Protein AF-A0A1H9CH85-F1 (afdb_monomer_lite)

InterPro domains:
  IPR036514 SGNH hydrolase superfamily [G3DSA:3.40.50.1110] (71-215)

Sequence (237 aa):
MYNNLDAIFTAYGEPNRVNALSATAANPLLITDVDAADRTAQITGALTPTYGPVIAAEFGAAFGKCRQTTSADLVVLPASSVIGTNNANATAAMVAAGANKNGVSYPMANRWVLTANEKANVAAATSAYNAAITSIANAKNTAAGYTVIAVADMNAVMNQLITGIRTESGSFYTANYFSGSATEGGVLFSLDGVHPNARGYAIIANEIIKVINREFKANLPIHNSAYFPGINIVPTN

Organism: NCBI:txid1299341

Structure (mmCIF, N/CA/C/O backbone):
data_AF-A0A1H9CH85-F1
#
_entry.id   AF-A0A1H9CH85-F1
#
loop_
_atom_site.group_PDB
_atom_site.id
_atom_site.type_symbol
_atom_site.label_atom_id
_atom_site.label_alt_id
_atom_site.label_comp_id
_atom_site.label_asym_id
_atom_site.label_entity_id
_atom_site.label_seq_id
_atom_site.pdbx_PDB_ins_code
_atom_site.Cartn_x
_atom_site.Cartn_y
_atom_site.Cartn_z
_atom_site.occupancy
_atom_site.B_iso_or_equiv
_atom_site.auth_seq_id
_atom_site.auth_comp_id
_atom_site.auth_asym_id
_atom_site.auth_atom_id
_atom_site.pdbx_PDB_model_num
ATOM 1 N N . MET A 1 1 ? 14.787 -2.720 -24.526 1.00 85.38 1 MET A N 1
ATOM 2 C CA . MET A 1 1 ? 15.097 -2.554 -23.087 1.00 85.38 1 MET A CA 1
ATOM 3 C C . MET A 1 1 ? 14.738 -3.801 -22.282 1.00 85.38 1 MET A C 1
ATOM 5 O O . MET A 1 1 ? 15.659 -4.472 -21.851 1.00 85.38 1 MET A O 1
ATOM 9 N N . TYR A 1 2 ? 13.451 -4.145 -22.122 1.00 91.94 2 TYR A N 1
ATOM 10 C CA . TYR A 1 2 ? 13.000 -5.272 -21.285 1.00 91.94 2 TYR A CA 1
ATOM 11 C C . TYR A 1 2 ? 13.679 -6.610 -21.609 1.00 91.94 2 TYR A C 1
ATOM 13 O O . TYR A 1 2 ? 14.223 -7.224 -20.706 1.00 91.94 2 TYR A O 1
ATOM 21 N N . ASN A 1 3 ? 13.762 -6.996 -22.886 1.00 91.75 3 ASN A N 1
ATOM 22 C CA . ASN A 1 3 ? 14.435 -8.243 -23.281 1.00 91.75 3 ASN A CA 1
ATOM 23 C C . ASN A 1 3 ? 15.926 -8.273 -22.900 1.00 91.75 3 ASN A C 1
ATOM 25 O O . ASN A 1 3 ? 16.444 -9.319 -22.534 1.00 91.75 3 ASN A O 1
ATOM 29 N N . ASN A 1 4 ? 16.619 -7.127 -22.956 1.00 92.12 4 ASN A N 1
ATOM 30 C CA . ASN A 1 4 ? 18.025 -7.054 -22.549 1.00 92.12 4 ASN A CA 1
ATOM 31 C C . ASN A 1 4 ? 18.149 -7.202 -21.030 1.00 92.12 4 ASN A C 1
ATOM 33 O O . ASN A 1 4 ? 19.027 -7.916 -20.564 1.00 92.12 4 ASN A O 1
ATOM 37 N N . LEU A 1 5 ? 17.268 -6.542 -20.267 1.00 95.00 5 LEU A N 1
ATOM 38 C CA . LEU A 1 5 ? 17.236 -6.668 -18.810 1.00 95.00 5 LEU A CA 1
ATOM 39 C C . LEU A 1 5 ? 16.931 -8.108 -18.390 1.00 95.00 5 LEU A C 1
ATOM 41 O O . LEU A 1 5 ? 17.654 -8.651 -17.564 1.00 95.00 5 LEU A O 1
ATOM 45 N N . ASP A 1 6 ? 15.926 -8.739 -18.995 1.00 96.19 6 ASP A N 1
ATOM 46 C CA . ASP A 1 6 ? 15.566 -10.133 -18.724 1.00 96.19 6 ASP A CA 1
ATOM 47 C C . ASP A 1 6 ? 16.721 -11.096 -19.029 1.00 96.19 6 ASP A C 1
ATOM 49 O O . ASP A 1 6 ? 17.075 -11.929 -18.196 1.00 96.19 6 ASP A O 1
ATOM 53 N N . ALA A 1 7 ? 17.390 -10.931 -20.176 1.00 95.81 7 ALA A N 1
ATOM 54 C CA . ALA A 1 7 ? 18.560 -11.733 -20.527 1.00 95.81 7 ALA A CA 1
ATOM 55 C C . ALA A 1 7 ? 19.703 -11.568 -19.510 1.00 95.81 7 ALA A C 1
ATOM 57 O O . ALA A 1 7 ? 20.325 -12.556 -19.114 1.00 95.81 7 ALA A O 1
ATOM 58 N N . ILE A 1 8 ? 19.959 -10.335 -19.054 1.00 96.50 8 ILE A N 1
ATOM 59 C CA . ILE A 1 8 ? 20.969 -10.057 -18.026 1.00 96.50 8 ILE A CA 1
ATOM 60 C C . ILE A 1 8 ? 20.565 -10.718 -16.705 1.00 96.50 8 ILE A C 1
ATOM 62 O O . ILE A 1 8 ? 21.350 -11.482 -16.155 1.00 96.50 8 ILE A O 1
ATOM 66 N N . PHE A 1 9 ? 19.351 -10.491 -16.202 1.00 97.81 9 PHE A N 1
ATOM 67 C CA . PHE A 1 9 ? 18.895 -11.093 -14.945 1.00 9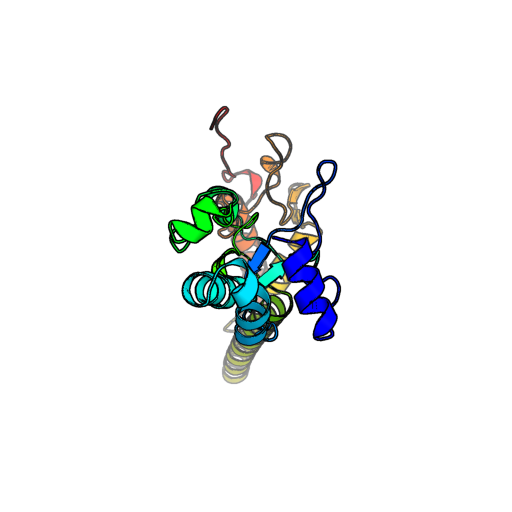7.81 9 PHE A CA 1
ATOM 68 C C . PHE A 1 9 ? 18.916 -12.626 -14.996 1.00 97.81 9 PHE A C 1
ATOM 70 O O . PHE A 1 9 ? 19.425 -13.268 -14.075 1.00 97.81 9 PHE A O 1
ATOM 77 N N . THR A 1 10 ? 18.472 -13.215 -16.107 1.00 97.25 10 THR A N 1
ATOM 78 C CA . THR A 1 10 ? 18.516 -14.663 -16.349 1.00 97.25 10 THR A CA 1
ATOM 79 C C . THR A 1 10 ? 19.944 -15.205 -16.290 1.00 97.25 10 THR A C 1
ATOM 81 O O . THR A 1 10 ? 20.184 -16.208 -15.616 1.00 97.25 10 THR A O 1
ATOM 84 N N . ALA A 1 11 ? 20.916 -14.525 -16.908 1.00 97.19 11 ALA A N 1
ATOM 85 C CA . ALA A 1 11 ? 22.326 -14.928 -16.869 1.00 97.19 11 ALA A CA 1
ATOM 86 C C . ALA A 1 11 ? 22.918 -14.945 -15.445 1.00 97.19 11 ALA A C 1
ATOM 88 O O . ALA A 1 11 ? 23.902 -15.642 -15.197 1.00 97.19 11 ALA A O 1
ATOM 89 N N . TYR A 1 12 ? 22.307 -14.219 -14.504 1.00 96.56 12 TYR A N 1
ATOM 90 C CA . TYR A 1 12 ? 22.709 -14.167 -13.096 1.00 96.56 12 TYR A CA 1
ATOM 91 C C . TYR A 1 12 ? 21.744 -14.898 -12.144 1.00 96.56 12 TYR A C 1
ATOM 93 O O . TYR A 1 12 ? 21.794 -14.672 -10.931 1.00 96.56 12 TYR A O 1
ATOM 101 N N . GLY A 1 13 ? 20.908 -15.798 -12.672 1.00 96.94 13 GLY A N 1
ATOM 102 C CA . GLY A 1 13 ? 20.057 -16.690 -11.878 1.00 96.94 13 GLY A CA 1
ATOM 103 C C . GLY A 1 13 ? 18.736 -16.079 -11.406 1.00 96.94 13 GLY A C 1
ATOM 104 O O . GLY A 1 13 ? 18.117 -16.620 -10.495 1.00 96.94 13 GLY A O 1
ATOM 105 N N . GLU A 1 14 ? 18.291 -14.977 -12.013 1.00 96.88 14 GLU A N 1
ATOM 106 C CA . GLU A 1 14 ? 17.034 -14.287 -11.684 1.00 96.88 14 GLU A CA 1
ATOM 107 C C . GLU A 1 14 ? 16.079 -14.227 -12.894 1.00 96.88 14 GLU A C 1
ATOM 109 O O . GLU A 1 14 ? 15.674 -13.137 -13.311 1.00 96.88 14 GLU A O 1
ATOM 114 N N . PRO A 1 15 ? 15.725 -15.372 -13.510 1.00 95.19 15 PRO A N 1
ATOM 115 C CA . PRO A 1 15 ? 14.844 -15.377 -14.673 1.00 95.19 15 PRO A CA 1
ATOM 116 C C . PRO A 1 15 ? 13.468 -14.795 -14.335 1.00 95.19 15 PRO A C 1
ATOM 118 O O . PRO A 1 15 ? 12.959 -14.980 -13.226 1.00 95.19 15 PRO A O 1
ATOM 121 N N . ASN A 1 16 ? 12.838 -14.127 -15.305 1.00 92.88 16 ASN A N 1
ATOM 122 C CA . ASN A 1 16 ? 11.514 -13.504 -15.175 1.00 92.88 16 ASN A CA 1
ATOM 123 C C . ASN A 1 16 ? 11.421 -12.378 -14.129 1.00 92.88 16 ASN A C 1
ATOM 125 O O . ASN A 1 16 ? 10.316 -11.936 -13.800 1.00 92.88 16 ASN A O 1
ATOM 129 N N . ARG A 1 17 ? 12.552 -11.877 -13.610 1.00 96.19 17 ARG A N 1
ATOM 130 C CA . ARG A 1 17 ? 12.579 -10.698 -12.725 1.00 96.19 17 ARG A CA 1
ATOM 131 C C . ARG A 1 17 ? 11.947 -9.473 -13.394 1.00 96.19 17 ARG A C 1
ATOM 133 O O . ARG A 1 17 ? 11.318 -8.638 -12.740 1.00 96.19 17 ARG A O 1
ATOM 140 N N . VAL A 1 18 ? 12.111 -9.384 -14.710 1.00 96.62 18 VAL A N 1
ATOM 141 C CA . VAL A 1 18 ? 11.496 -8.400 -15.595 1.00 96.62 18 VAL A CA 1
ATOM 142 C C . VAL A 1 18 ? 11.125 -9.124 -16.889 1.00 96.62 18 VAL A C 1
ATOM 144 O O . VAL A 1 18 ? 11.974 -9.787 -17.459 1.00 96.62 18 VAL A O 1
ATOM 147 N N . ASN A 1 19 ? 9.891 -8.979 -17.370 1.00 95.06 19 ASN A N 1
ATOM 148 C CA . ASN A 1 19 ? 9.382 -9.659 -18.565 1.00 95.06 19 ASN A CA 1
ATOM 149 C C . ASN A 1 19 ? 8.948 -8.656 -19.633 1.00 95.06 19 ASN A C 1
ATOM 151 O O . ASN A 1 19 ? 8.530 -7.540 -19.316 1.00 95.06 19 ASN A O 1
ATOM 155 N N . ALA A 1 20 ? 8.995 -9.067 -20.901 1.00 93.06 20 ALA A N 1
ATOM 156 C CA . ALA A 1 20 ? 8.497 -8.261 -22.011 1.00 93.06 20 ALA A CA 1
ATOM 157 C C . ALA A 1 20 ? 7.050 -7.787 -21.775 1.00 93.06 20 ALA A C 1
ATOM 159 O O . ALA A 1 20 ? 6.207 -8.536 -21.281 1.00 93.06 20 ALA A O 1
ATOM 160 N N . LEU A 1 21 ? 6.768 -6.536 -22.145 1.00 92.69 21 LEU A N 1
ATOM 161 C CA . LEU A 1 21 ? 5.430 -5.964 -22.018 1.00 92.69 21 LEU A CA 1
ATOM 162 C C . LEU A 1 21 ? 4.481 -6.571 -23.065 1.00 92.69 21 LEU A C 1
ATOM 164 O O . LEU A 1 21 ? 4.833 -6.691 -24.238 1.00 92.69 21 LEU A O 1
ATOM 168 N N . SER A 1 22 ? 3.263 -6.900 -22.645 1.00 93.38 22 SER A N 1
ATOM 169 C CA . SER A 1 22 ? 2.161 -7.315 -23.508 1.00 93.38 22 SER A CA 1
ATOM 170 C C . SER A 1 22 ? 1.430 -6.108 -24.093 1.00 93.38 22 SER A C 1
ATOM 172 O O . SER A 1 22 ? 1.129 -5.146 -23.388 1.00 93.38 22 SER A O 1
ATOM 174 N N . ALA A 1 23 ? 1.088 -6.179 -25.381 1.00 93.44 23 ALA A N 1
ATOM 175 C CA . ALA A 1 23 ? 0.239 -5.187 -26.043 1.00 93.44 23 ALA A CA 1
ATOM 176 C C . ALA A 1 23 ? -1.267 -5.445 -25.840 1.00 93.44 23 ALA A C 1
ATOM 178 O O . ALA A 1 23 ? -2.085 -4.586 -26.157 1.00 93.44 23 ALA A O 1
ATOM 179 N N . THR A 1 24 ? -1.641 -6.629 -25.347 1.00 94.19 24 THR A N 1
ATOM 180 C CA . THR A 1 24 ? -3.038 -7.097 -25.272 1.00 94.19 24 THR A CA 1
ATOM 181 C C . THR A 1 24 ? -3.498 -7.423 -23.855 1.00 94.19 24 THR A C 1
ATOM 183 O O . THR A 1 24 ? -4.676 -7.696 -23.644 1.00 94.19 24 THR A O 1
ATOM 186 N N . ALA A 1 25 ? -2.589 -7.394 -22.880 1.00 94.12 25 ALA A N 1
ATOM 187 C CA . ALA A 1 25 ? -2.877 -7.666 -21.480 1.00 94.12 25 ALA A CA 1
ATOM 188 C C . ALA A 1 25 ? -2.348 -6.542 -20.585 1.00 94.12 25 ALA A C 1
ATOM 190 O O . ALA A 1 25 ? -1.444 -5.794 -20.963 1.00 94.12 25 ALA A O 1
ATOM 191 N N . ALA A 1 26 ? -2.907 -6.446 -19.378 1.00 93.19 26 ALA A N 1
ATOM 192 C CA . ALA A 1 26 ? -2.375 -5.563 -18.352 1.00 93.19 26 ALA A CA 1
ATOM 193 C C . ALA A 1 26 ? -0.933 -5.964 -18.011 1.00 93.19 26 ALA A C 1
ATOM 195 O O . ALA A 1 26 ? -0.629 -7.144 -17.838 1.00 93.19 26 ALA A O 1
ATOM 196 N N . ASN A 1 27 ? -0.057 -4.967 -17.908 1.00 95.12 27 ASN A N 1
ATOM 197 C CA . ASN A 1 27 ? 1.343 -5.171 -17.565 1.00 95.12 27 ASN A CA 1
ATOM 198 C C . ASN A 1 27 ? 1.587 -4.859 -16.087 1.00 95.12 27 ASN A C 1
ATOM 200 O O . ASN A 1 27 ? 1.032 -3.876 -15.587 1.00 95.12 27 ASN A O 1
ATOM 204 N N . PRO A 1 28 ? 2.435 -5.636 -15.394 1.00 96.88 28 PRO A N 1
ATOM 205 C CA . PRO A 1 28 ? 2.900 -5.262 -14.066 1.00 96.88 28 PRO A CA 1
ATOM 206 C C . PRO A 1 28 ? 3.742 -3.982 -14.133 1.00 96.88 28 PRO A C 1
ATOM 208 O O . PRO A 1 28 ? 4.430 -3.720 -15.125 1.00 96.88 28 PRO A O 1
ATOM 211 N N . LEU A 1 29 ? 3.711 -3.195 -13.058 1.00 97.56 29 LEU A N 1
ATOM 212 C CA . LEU A 1 29 ? 4.519 -1.985 -12.954 1.00 97.56 29 LEU A CA 1
ATOM 213 C C . LEU A 1 29 ? 5.990 -2.350 -12.754 1.00 97.56 29 LEU A C 1
ATOM 215 O O . LEU A 1 29 ? 6.316 -3.318 -12.071 1.00 97.56 29 LEU A O 1
ATOM 219 N N . LEU A 1 30 ? 6.886 -1.540 -13.305 1.00 98.19 30 LEU A N 1
ATOM 220 C CA . LEU A 1 30 ? 8.312 -1.613 -13.011 1.00 98.19 30 LEU A CA 1
ATOM 221 C C . LEU A 1 30 ? 8.633 -0.793 -11.758 1.00 98.19 30 LEU A C 1
ATOM 223 O O . LEU A 1 30 ? 8.367 0.409 -11.712 1.00 98.19 30 LEU A O 1
ATOM 227 N N . ILE A 1 31 ? 9.248 -1.414 -10.758 1.00 98.00 31 ILE A N 1
ATOM 228 C CA . ILE A 1 31 ? 9.560 -0.778 -9.473 1.00 98.00 31 ILE A CA 1
ATOM 229 C C . ILE A 1 31 ? 11.030 -0.947 -9.117 1.00 98.00 31 ILE A C 1
ATOM 231 O O . ILE A 1 31 ? 11.682 -1.883 -9.578 1.00 98.00 31 ILE A O 1
ATOM 235 N N . THR A 1 32 ? 11.547 -0.048 -8.287 1.00 97.56 32 THR A N 1
ATOM 236 C CA . THR A 1 32 ? 12.779 -0.278 -7.530 1.00 97.56 32 THR A CA 1
ATOM 237 C C . THR A 1 32 ? 12.417 -1.058 -6.275 1.00 97.56 32 THR A C 1
ATOM 239 O O . THR A 1 32 ? 11.688 -0.531 -5.439 1.00 97.56 32 THR A O 1
ATOM 242 N N . ASP A 1 33 ? 12.939 -2.276 -6.138 1.00 97.12 33 ASP A N 1
ATOM 243 C CA . ASP A 1 33 ? 12.803 -3.073 -4.919 1.00 97.12 33 ASP A CA 1
ATOM 244 C C . ASP A 1 33 ? 14.115 -3.009 -4.129 1.00 97.12 33 ASP A C 1
ATOM 246 O O . ASP A 1 33 ? 15.172 -3.434 -4.602 1.00 97.12 33 ASP A O 1
ATOM 250 N N . VAL A 1 34 ? 14.053 -2.441 -2.926 1.00 94.81 34 VAL A N 1
ATOM 251 C CA . VAL A 1 34 ? 15.225 -2.256 -2.060 1.00 94.81 34 VAL A CA 1
ATOM 252 C C . VAL A 1 34 ? 15.859 -3.576 -1.611 1.00 94.81 34 VAL A C 1
ATOM 254 O O . VAL A 1 34 ? 17.084 -3.606 -1.422 1.00 94.81 34 VAL A O 1
ATOM 257 N N . ASP A 1 35 ? 15.060 -4.641 -1.522 1.00 95.62 35 ASP A N 1
ATOM 258 C CA . ASP A 1 35 ? 15.457 -5.979 -1.078 1.00 95.62 35 ASP A CA 1
ATOM 259 C C . ASP A 1 35 ? 15.974 -6.854 -2.230 1.00 95.62 35 ASP A C 1
ATOM 261 O O . ASP A 1 35 ? 16.554 -7.917 -1.999 1.00 95.62 35 ASP A O 1
ATOM 265 N N . ALA A 1 36 ? 15.797 -6.424 -3.483 1.00 96.19 36 ALA A N 1
ATOM 266 C CA . ALA A 1 36 ? 16.286 -7.171 -4.633 1.00 96.19 36 ALA A CA 1
ATOM 267 C C . ALA A 1 36 ? 17.819 -7.110 -4.743 1.00 96.19 36 ALA A C 1
ATOM 269 O O . ALA A 1 36 ? 18.455 -6.095 -4.429 1.00 96.19 36 ALA A O 1
ATOM 270 N N . ALA A 1 37 ? 18.421 -8.193 -5.250 1.00 97.25 37 ALA A N 1
ATOM 271 C CA . ALA A 1 37 ? 19.859 -8.232 -5.485 1.00 97.25 37 ALA A CA 1
ATOM 272 C C . ALA A 1 37 ? 20.263 -7.125 -6.466 1.00 97.25 37 ALA A C 1
ATOM 274 O O . ALA A 1 37 ? 19.606 -6.905 -7.489 1.00 97.25 37 ALA A O 1
ATOM 275 N N . ASP A 1 38 ? 21.348 -6.423 -6.154 1.00 98.06 38 ASP A N 1
ATOM 276 C CA . ASP A 1 38 ? 21.815 -5.314 -6.974 1.00 98.06 38 ASP A CA 1
ATOM 277 C C . ASP A 1 38 ? 22.611 -5.826 -8.180 1.00 98.06 38 ASP A C 1
ATOM 279 O O . ASP A 1 38 ? 23.663 -6.453 -8.034 1.00 98.06 38 ASP A O 1
ATOM 283 N N . ARG A 1 39 ? 22.092 -5.556 -9.379 1.00 98.06 39 ARG A N 1
ATOM 284 C CA . ARG A 1 39 ? 22.705 -5.898 -10.668 1.00 98.06 39 ARG A CA 1
ATOM 285 C C . ARG A 1 39 ? 23.304 -4.700 -11.393 1.00 98.06 39 ARG A C 1
ATOM 287 O O . ARG A 1 39 ? 23.572 -4.791 -12.590 1.00 98.06 39 ARG A O 1
ATOM 294 N N . THR A 1 40 ? 23.536 -3.587 -10.697 1.00 98.38 40 THR A N 1
ATOM 295 C CA . THR A 1 40 ? 24.088 -2.354 -11.282 1.00 98.38 40 THR A CA 1
ATOM 296 C C . THR A 1 40 ? 25.350 -2.627 -12.104 1.00 98.38 40 THR A C 1
ATOM 298 O O . THR A 1 40 ? 25.434 -2.221 -13.265 1.00 98.38 40 THR A O 1
ATOM 301 N N . ALA A 1 41 ? 26.313 -3.371 -11.548 1.00 98.25 41 ALA A N 1
ATOM 302 C CA . ALA A 1 41 ? 27.574 -3.674 -12.227 1.00 98.25 41 ALA A CA 1
ATOM 303 C C . ALA A 1 41 ? 27.377 -4.576 -13.457 1.00 98.25 41 ALA A C 1
ATOM 305 O O . ALA A 1 41 ? 27.976 -4.343 -14.506 1.00 98.25 41 ALA A O 1
ATOM 306 N N . GLN A 1 42 ? 26.509 -5.582 -13.345 1.00 98.12 42 GLN A N 1
ATOM 307 C CA . GLN A 1 42 ? 26.217 -6.542 -14.409 1.00 98.12 42 GLN A CA 1
ATOM 308 C C . GLN A 1 42 ? 25.509 -5.870 -15.586 1.00 98.12 42 GLN A C 1
ATOM 310 O O . GLN A 1 42 ? 25.893 -6.069 -16.737 1.00 98.12 42 GLN A O 1
ATOM 315 N N . ILE A 1 43 ? 24.524 -5.019 -15.293 1.00 97.94 43 ILE A N 1
ATOM 316 C CA . ILE A 1 43 ? 23.815 -4.230 -16.301 1.00 97.94 43 ILE A CA 1
ATOM 317 C C . ILE A 1 43 ? 24.777 -3.248 -16.974 1.00 97.94 43 ILE A C 1
ATOM 319 O O . ILE A 1 43 ? 24.822 -3.188 -18.201 1.00 97.94 43 ILE A O 1
ATOM 323 N N . THR A 1 44 ? 25.600 -2.539 -16.197 1.00 98.00 44 THR A N 1
ATOM 324 C CA . THR A 1 44 ? 26.602 -1.606 -16.743 1.00 98.00 44 THR A CA 1
ATOM 325 C C . THR A 1 44 ? 27.563 -2.321 -17.693 1.00 98.00 44 THR A C 1
ATOM 327 O O . THR A 1 44 ? 27.768 -1.878 -18.824 1.00 98.00 44 THR A O 1
ATOM 330 N N . GLY A 1 45 ? 28.123 -3.459 -17.273 1.00 97.56 45 GLY A N 1
ATOM 331 C CA . GLY A 1 45 ? 29.044 -4.244 -18.096 1.00 97.56 45 GLY A CA 1
ATOM 332 C C . GLY A 1 45 ? 28.396 -4.747 -19.387 1.00 97.56 45 GLY A C 1
ATOM 333 O O . GLY A 1 45 ? 28.959 -4.565 -20.465 1.00 97.56 45 GLY A O 1
ATOM 334 N N . ALA A 1 46 ? 27.186 -5.306 -19.298 1.00 96.56 46 ALA A N 1
ATOM 335 C CA . ALA A 1 46 ? 26.470 -5.847 -20.452 1.00 96.56 46 ALA A CA 1
ATOM 336 C C . ALA A 1 46 ? 26.052 -4.771 -21.469 1.00 96.56 46 ALA A C 1
ATOM 338 O O . ALA A 1 46 ? 26.014 -5.036 -22.670 1.00 96.56 46 ALA A O 1
ATOM 339 N N . LEU A 1 47 ? 25.745 -3.556 -21.007 1.00 95.06 47 LEU A N 1
ATOM 340 C CA . LEU A 1 47 ? 25.274 -2.462 -21.860 1.00 95.06 47 LEU A CA 1
ATOM 341 C C . LEU A 1 47 ? 26.399 -1.563 -22.393 1.00 95.06 47 LEU A C 1
ATOM 343 O O . LEU A 1 47 ? 26.188 -0.869 -23.390 1.00 95.06 47 LEU A O 1
ATOM 347 N N . THR A 1 48 ? 27.596 -1.601 -21.796 1.00 96.62 48 THR A N 1
ATOM 348 C CA . THR A 1 48 ? 28.752 -0.783 -22.216 1.00 96.62 48 THR A CA 1
ATOM 349 C C . THR A 1 48 ? 29.100 -0.941 -23.704 1.00 96.62 48 THR A C 1
ATOM 351 O O . THR A 1 48 ? 29.288 0.084 -24.358 1.00 96.62 48 THR A O 1
ATOM 354 N N . PRO A 1 49 ? 29.128 -2.151 -24.302 1.00 95.38 49 PRO A N 1
ATOM 355 C CA . PRO A 1 49 ? 29.415 -2.300 -25.733 1.00 95.38 49 PRO A CA 1
ATOM 356 C C . PRO A 1 49 ? 28.386 -1.634 -26.657 1.00 95.38 49 PRO A C 1
ATOM 358 O O . PRO A 1 49 ? 28.712 -1.305 -27.792 1.00 95.38 49 PRO A O 1
ATOM 361 N N . THR A 1 50 ? 27.145 -1.448 -26.190 1.00 90.44 50 THR A N 1
ATOM 362 C CA . THR A 1 50 ? 26.047 -0.879 -26.992 1.00 90.44 50 THR A CA 1
ATOM 363 C C . THR A 1 50 ? 25.895 0.626 -26.782 1.00 90.44 50 THR A C 1
ATOM 365 O O . THR A 1 50 ? 25.671 1.362 -27.737 1.00 90.44 50 THR A O 1
ATOM 368 N N . TYR A 1 51 ? 26.007 1.089 -25.536 1.00 90.31 51 TYR A N 1
ATOM 369 C CA . TYR A 1 51 ? 25.687 2.468 -25.149 1.00 90.31 51 TYR A CA 1
ATOM 370 C C . TYR A 1 51 ? 26.911 3.287 -24.708 1.00 90.31 51 TYR A C 1
ATOM 372 O O . TYR A 1 51 ? 26.793 4.480 -24.438 1.00 90.31 51 TYR A O 1
ATOM 380 N N . GLY A 1 52 ? 28.090 2.669 -24.634 1.00 94.69 52 GLY A N 1
ATOM 381 C CA . GLY A 1 52 ? 29.275 3.268 -24.028 1.00 94.69 52 GLY A CA 1
ATOM 382 C C . GLY A 1 52 ? 29.201 3.294 -22.492 1.00 94.69 52 GLY A C 1
ATOM 383 O O . GLY A 1 52 ? 28.138 3.085 -21.904 1.00 94.69 52 GLY A O 1
ATOM 384 N N . PRO A 1 53 ? 30.333 3.551 -21.813 1.00 95.56 53 PRO A N 1
ATOM 385 C CA . PRO A 1 53 ? 30.452 3.360 -20.366 1.00 95.56 53 PRO A CA 1
ATOM 386 C C . PRO A 1 53 ? 29.579 4.318 -19.545 1.00 95.56 53 PRO A C 1
ATOM 388 O O . PRO A 1 53 ? 29.047 3.920 -18.514 1.00 95.56 53 PRO A O 1
ATOM 391 N N . VAL A 1 54 ? 29.402 5.563 -20.001 1.00 94.31 54 VAL A N 1
ATOM 392 C CA . VAL A 1 54 ? 28.636 6.586 -19.266 1.00 94.31 54 VAL A CA 1
ATOM 393 C C . VAL A 1 54 ? 27.149 6.238 -19.243 1.00 94.31 54 VAL A C 1
ATOM 395 O O . VAL A 1 54 ? 26.571 6.080 -18.174 1.00 94.31 54 VAL A O 1
ATOM 398 N N . ILE A 1 55 ? 26.541 6.043 -20.416 1.00 93.00 55 ILE A N 1
ATOM 399 C CA . ILE A 1 55 ? 25.108 5.736 -20.519 1.00 93.00 55 ILE A CA 1
ATOM 400 C C . ILE A 1 55 ? 24.819 4.364 -19.899 1.00 93.00 55 ILE A C 1
ATOM 402 O O . ILE A 1 55 ? 23.837 4.207 -19.179 1.00 93.00 55 ILE A O 1
ATOM 406 N N . ALA A 1 56 ? 25.686 3.368 -20.105 1.00 95.88 56 ALA A N 1
ATOM 407 C CA . ALA A 1 56 ? 25.506 2.058 -19.487 1.00 95.88 56 ALA A CA 1
ATOM 408 C C . ALA A 1 56 ? 25.512 2.120 -17.949 1.00 95.88 56 ALA A C 1
ATOM 410 O O . ALA A 1 56 ? 24.733 1.402 -17.323 1.00 95.88 56 ALA A O 1
ATOM 411 N N . ALA A 1 57 ? 26.331 2.990 -17.347 1.00 96.81 57 ALA A N 1
ATOM 412 C CA . ALA A 1 57 ? 26.339 3.205 -15.901 1.00 96.81 57 ALA A CA 1
ATOM 413 C C . ALA A 1 57 ? 25.035 3.850 -15.399 1.00 96.81 57 ALA A C 1
ATOM 415 O O . ALA A 1 57 ? 24.530 3.457 -14.348 1.00 96.81 57 ALA A O 1
ATOM 416 N N . GLU A 1 58 ? 24.446 4.777 -16.164 1.00 95.44 58 GLU A N 1
ATOM 417 C CA . GLU A 1 58 ? 23.127 5.353 -15.852 1.00 95.44 58 GLU A CA 1
ATOM 418 C C . GLU A 1 58 ? 22.033 4.272 -15.852 1.00 95.44 58 GLU A C 1
ATOM 420 O O . GLU A 1 58 ? 21.244 4.178 -14.908 1.00 95.44 58 GLU A O 1
ATOM 425 N N . PHE A 1 59 ? 22.024 3.393 -16.862 1.00 96.25 59 PHE A N 1
ATOM 426 C CA . PHE A 1 59 ? 21.126 2.233 -16.887 1.00 96.25 59 PHE A CA 1
ATOM 427 C C . PHE A 1 59 ? 21.397 1.273 -15.722 1.00 96.25 59 PHE A C 1
ATOM 429 O O . PHE A 1 59 ? 20.456 0.800 -15.087 1.00 96.25 59 PHE A O 1
ATOM 436 N N . GLY A 1 60 ? 22.662 0.999 -15.408 1.00 97.19 60 GLY A N 1
ATOM 437 C CA . GLY A 1 60 ? 23.029 0.191 -14.249 1.00 97.19 60 GLY A CA 1
ATOM 438 C C . GLY A 1 60 ? 22.417 0.739 -12.964 1.00 97.19 60 GLY A C 1
ATOM 439 O O . GLY A 1 60 ? 21.714 0.011 -12.269 1.00 97.19 60 GLY A O 1
ATOM 440 N N . ALA A 1 61 ? 22.614 2.029 -12.692 1.00 96.44 61 ALA A N 1
ATOM 441 C CA . ALA A 1 61 ? 22.109 2.681 -11.487 1.00 96.44 61 ALA A CA 1
ATOM 442 C C . ALA A 1 61 ? 20.573 2.698 -11.416 1.00 96.44 61 ALA A C 1
ATOM 444 O O . ALA A 1 61 ? 19.995 2.499 -10.348 1.00 96.44 61 ALA A O 1
ATOM 445 N N . ALA A 1 62 ? 19.897 2.914 -12.547 1.00 96.44 62 ALA A N 1
ATOM 446 C CA . ALA A 1 62 ? 18.440 2.947 -12.590 1.00 96.44 62 ALA A CA 1
ATOM 447 C C . ALA A 1 62 ? 17.810 1.554 -12.427 1.00 96.44 62 ALA A C 1
ATOM 449 O O . ALA A 1 62 ? 16.816 1.406 -11.715 1.00 96.44 62 ALA A O 1
ATOM 450 N N . PHE A 1 63 ? 18.368 0.532 -13.083 1.00 97.50 63 PHE A N 1
ATOM 451 C CA . PHE A 1 63 ? 17.736 -0.785 -13.219 1.00 97.50 63 PHE A CA 1
ATOM 452 C C . PHE A 1 63 ? 18.380 -1.884 -12.361 1.00 97.50 63 PHE A C 1
ATOM 454 O O . PHE A 1 63 ? 17.821 -2.973 -12.272 1.00 97.50 63 PHE A O 1
ATOM 461 N N . GLY A 1 64 ? 19.498 -1.624 -11.676 1.00 97.75 64 GLY A N 1
ATOM 462 C CA . GLY A 1 64 ? 20.220 -2.624 -10.875 1.00 97.75 64 GLY A CA 1
ATOM 463 C C . GLY A 1 64 ? 19.351 -3.333 -9.840 1.00 97.75 64 GLY A C 1
ATOM 464 O O . GLY A 1 64 ? 19.461 -4.543 -9.649 1.00 97.75 64 GLY A O 1
ATOM 465 N N . LYS A 1 65 ? 18.421 -2.595 -9.231 1.00 97.88 65 LYS A N 1
ATOM 466 C CA . LYS A 1 65 ? 17.454 -3.108 -8.254 1.00 97.88 65 LYS A CA 1
ATOM 467 C C . LYS A 1 65 ? 16.016 -3.166 -8.771 1.00 97.88 65 LYS A C 1
ATOM 469 O O . LYS A 1 65 ? 15.080 -3.288 -7.986 1.00 97.88 65 LYS A O 1
ATOM 474 N N . CYS A 1 66 ? 15.800 -3.069 -10.081 1.00 97.62 66 CYS A N 1
ATOM 475 C CA . CYS A 1 66 ? 14.437 -3.086 -10.598 1.00 97.62 66 CYS A CA 1
ATOM 476 C C . CYS A 1 66 ? 13.842 -4.500 -10.609 1.00 97.62 66 CYS A C 1
ATOM 478 O O . CYS A 1 66 ? 14.564 -5.497 -10.688 1.00 97.62 66 CYS A O 1
ATOM 480 N N . ARG A 1 67 ? 12.516 -4.580 -10.546 1.00 97.56 67 ARG A N 1
ATOM 481 C CA . ARG A 1 67 ? 11.734 -5.761 -10.922 1.00 97.56 67 ARG A CA 1
ATOM 482 C C . ARG A 1 67 ? 10.319 -5.351 -11.303 1.00 97.56 67 ARG A C 1
ATOM 484 O O . ARG A 1 67 ? 9.893 -4.232 -11.010 1.00 97.56 67 ARG A O 1
ATOM 491 N N . GLN A 1 68 ? 9.585 -6.255 -11.935 1.00 97.62 68 GLN A N 1
ATOM 492 C CA . GLN A 1 68 ? 8.145 -6.086 -12.097 1.00 97.62 68 GLN A CA 1
ATOM 493 C C . GLN A 1 68 ? 7.394 -6.404 -10.792 1.00 97.62 68 GLN A C 1
ATOM 495 O O . GLN A 1 68 ? 7.826 -7.237 -9.987 1.00 97.62 68 GLN A O 1
ATOM 500 N N . THR A 1 69 ? 6.271 -5.721 -10.569 1.00 97.44 69 THR A N 1
ATOM 501 C CA . THR A 1 69 ? 5.347 -6.031 -9.472 1.00 97.44 69 THR A CA 1
ATOM 502 C C . THR A 1 69 ? 4.719 -7.409 -9.652 1.00 97.44 69 THR A C 1
ATOM 504 O O . THR A 1 69 ? 4.489 -7.871 -10.768 1.00 97.44 69 THR A O 1
ATOM 507 N N . THR A 1 70 ? 4.357 -8.024 -8.539 1.00 95.69 70 THR A N 1
ATOM 508 C CA . THR A 1 70 ? 3.613 -9.279 -8.436 1.00 95.69 70 THR A CA 1
ATOM 509 C C . THR A 1 70 ? 2.240 -9.017 -7.818 1.00 95.69 70 THR A C 1
ATOM 511 O O . THR A 1 70 ? 1.983 -7.937 -7.287 1.00 95.69 70 THR A O 1
ATOM 514 N N . SER A 1 71 ? 1.363 -10.022 -7.806 1.00 95.44 71 SER A N 1
ATOM 515 C CA . SER A 1 71 ? 0.080 -9.942 -7.090 1.00 95.44 71 SER A CA 1
ATOM 516 C C . SER A 1 71 ? 0.230 -9.796 -5.570 1.00 95.44 71 SER A C 1
ATOM 518 O O . SER A 1 71 ? -0.749 -9.516 -4.882 1.00 95.44 71 SER A O 1
ATOM 520 N N . ALA A 1 72 ? 1.432 -10.014 -5.030 1.00 95.44 72 ALA A N 1
ATOM 521 C CA . ALA A 1 72 ? 1.719 -9.806 -3.620 1.00 95.44 72 ALA A CA 1
ATOM 522 C C . ALA A 1 72 ? 2.054 -8.342 -3.294 1.00 95.44 72 ALA A C 1
ATOM 524 O O . ALA A 1 72 ? 2.031 -7.986 -2.118 1.00 95.44 72 ALA A O 1
ATOM 525 N N . ASP A 1 73 ? 2.346 -7.495 -4.277 1.00 97.19 73 ASP A N 1
ATOM 526 C CA . ASP A 1 73 ? 2.674 -6.090 -4.038 1.00 97.19 73 ASP A CA 1
ATOM 527 C C . ASP A 1 73 ? 1.402 -5.224 -4.002 1.00 97.19 73 ASP A C 1
ATOM 529 O O . ASP A 1 73 ? 0.443 -5.474 -4.734 1.00 97.19 73 ASP A O 1
ATOM 533 N N . LEU A 1 74 ? 1.388 -4.190 -3.156 1.00 95.88 74 LEU A N 1
ATOM 534 C CA . LEU A 1 74 ? 0.281 -3.231 -3.075 1.00 95.88 74 LEU A CA 1
ATOM 535 C C . LEU A 1 74 ? 0.720 -1.868 -3.601 1.00 95.88 74 LEU A C 1
ATOM 537 O O . LEU A 1 74 ? 1.584 -1.217 -3.021 1.00 95.88 74 LEU A O 1
ATOM 541 N N . VAL A 1 75 ? 0.100 -1.411 -4.684 1.00 95.56 75 VAL A N 1
ATOM 542 C CA . VAL A 1 75 ? 0.328 -0.067 -5.228 1.00 95.56 75 VAL A CA 1
ATOM 543 C C . VAL A 1 75 ? -0.486 0.940 -4.421 1.00 95.56 75 VAL A C 1
ATOM 545 O O . VAL A 1 75 ? -1.695 0.768 -4.257 1.00 95.56 75 VAL A O 1
ATOM 548 N N . VAL A 1 76 ? 0.154 1.995 -3.916 1.00 94.94 76 VAL A N 1
ATOM 549 C CA . VAL A 1 76 ? -0.553 3.012 -3.121 1.00 94.94 76 VAL A CA 1
ATOM 550 C C . VAL A 1 76 ? -1.425 3.892 -4.017 1.00 94.94 76 VAL A C 1
ATOM 552 O O . VAL A 1 76 ? -1.025 4.251 -5.123 1.00 94.94 76 VAL A O 1
ATOM 555 N N . LEU A 1 77 ? -2.603 4.296 -3.535 1.00 92.81 77 LEU A N 1
ATOM 556 C CA . LEU A 1 77 ? -3.581 5.055 -4.326 1.00 92.81 77 LEU A CA 1
ATOM 557 C C . LEU A 1 77 ? -3.008 6.339 -4.981 1.00 92.81 77 LEU A C 1
ATOM 559 O O . LEU A 1 77 ? -3.258 6.553 -6.175 1.00 92.81 77 LEU A O 1
ATOM 563 N N . PRO A 1 78 ? -2.178 7.158 -4.296 1.00 93.38 78 PRO A N 1
ATOM 564 C CA . PRO A 1 78 ? -1.576 8.345 -4.911 1.00 93.38 78 PRO A CA 1
ATOM 565 C C . PRO A 1 78 ? -0.628 8.051 -6.087 1.00 93.38 78 PRO A C 1
ATOM 567 O O . PRO A 1 78 ? -0.368 8.947 -6.895 1.00 93.38 78 PRO A O 1
ATOM 570 N N . ALA A 1 79 ? -0.139 6.810 -6.233 1.00 95.56 79 ALA A N 1
ATOM 571 C CA . ALA A 1 79 ? 0.722 6.411 -7.349 1.00 95.56 79 ALA A CA 1
ATOM 572 C C . ALA A 1 79 ? 0.029 6.559 -8.714 1.00 95.56 79 ALA A C 1
ATOM 574 O O . ALA A 1 79 ? 0.713 6.733 -9.723 1.00 95.56 79 ALA A O 1
ATOM 575 N N . SER A 1 80 ? -1.309 6.558 -8.751 1.00 94.00 80 SER A N 1
ATOM 576 C CA . SER A 1 80 ? -2.109 6.803 -9.962 1.00 94.00 80 SER A CA 1
ATOM 577 C C . SER A 1 80 ? -1.725 8.094 -10.696 1.00 94.00 80 SER A C 1
ATOM 579 O O . SER A 1 80 ? -1.678 8.107 -11.921 1.00 94.00 80 SER A O 1
ATOM 581 N N . SER A 1 81 ? -1.370 9.150 -9.959 1.00 94.75 81 SER A N 1
ATOM 582 C CA . SER A 1 81 ? -0.933 10.436 -10.527 1.00 94.75 81 SER A CA 1
ATOM 583 C C . SER A 1 81 ? 0.494 10.421 -11.091 1.00 94.75 81 SER A C 1
ATOM 585 O O . SER A 1 81 ? 0.906 11.364 -11.765 1.00 94.75 81 SER A O 1
ATOM 587 N N . VAL A 1 82 ? 1.262 9.364 -10.813 1.00 96.75 82 VAL A N 1
ATOM 588 C CA . VAL A 1 82 ? 2.689 9.263 -11.147 1.00 96.75 82 VAL A CA 1
ATOM 589 C C . VAL A 1 82 ? 2.953 8.204 -12.212 1.00 96.75 82 VAL A C 1
ATOM 591 O O . VAL A 1 82 ? 3.870 8.379 -13.015 1.00 96.75 82 VAL A O 1
ATOM 594 N N . ILE A 1 83 ? 2.170 7.127 -12.262 1.00 97.12 83 ILE A N 1
ATOM 595 C CA . ILE A 1 83 ? 2.328 6.061 -13.261 1.00 97.12 83 ILE A CA 1
ATOM 596 C C . ILE A 1 83 ? 2.264 6.651 -14.680 1.00 97.12 83 ILE A C 1
ATOM 598 O O . ILE A 1 83 ? 1.389 7.445 -15.011 1.00 97.12 83 ILE A O 1
ATOM 602 N N . GLY A 1 84 ? 3.230 6.289 -15.527 1.00 96.69 84 GLY A N 1
ATOM 603 C CA . GLY A 1 84 ? 3.306 6.732 -16.924 1.00 96.69 84 GLY A CA 1
ATOM 604 C C . GLY A 1 84 ? 3.783 8.177 -17.138 1.00 96.69 84 GLY A C 1
ATOM 605 O O . GLY A 1 84 ? 4.032 8.575 -18.280 1.00 96.69 84 GLY A O 1
ATOM 606 N N . THR A 1 85 ? 3.973 8.962 -16.076 1.00 97.69 85 THR A N 1
ATOM 607 C CA . THR A 1 85 ? 4.578 10.302 -16.170 1.00 97.69 85 THR A CA 1
ATOM 608 C C . THR A 1 85 ? 6.085 10.220 -16.436 1.00 97.69 85 THR A C 1
ATOM 610 O O . THR A 1 85 ? 6.707 9.169 -16.258 1.00 97.69 85 THR A O 1
ATOM 613 N N . ASN A 1 86 ? 6.690 11.330 -16.870 1.00 97.31 86 ASN A N 1
ATOM 614 C CA . ASN A 1 86 ? 8.143 11.402 -17.029 1.00 97.31 86 ASN A CA 1
ATOM 615 C C . ASN A 1 86 ? 8.835 11.268 -15.663 1.00 97.31 86 ASN A C 1
ATOM 617 O O . ASN A 1 86 ? 8.479 11.947 -14.701 1.00 97.31 86 ASN A O 1
ATOM 621 N N . ASN A 1 87 ? 9.848 10.413 -15.586 1.00 96.62 87 ASN A N 1
ATOM 622 C CA . ASN A 1 87 ? 10.683 10.257 -14.409 1.00 96.62 87 ASN A CA 1
ATOM 623 C C . ASN A 1 87 ? 11.717 11.390 -14.358 1.00 96.62 87 ASN A C 1
ATOM 625 O O . ASN A 1 87 ? 12.476 11.582 -15.304 1.00 96.62 87 ASN A O 1
ATOM 629 N N . ALA A 1 88 ? 11.750 12.123 -13.244 1.00 94.50 88 ALA A N 1
ATOM 630 C CA . ALA A 1 88 ? 12.634 13.274 -13.061 1.00 94.50 88 ALA A CA 1
ATOM 631 C C . ALA A 1 88 ? 14.132 12.915 -13.011 1.00 94.50 88 ALA A C 1
ATOM 633 O O . ALA A 1 88 ? 14.967 13.788 -13.220 1.00 94.50 88 ALA A O 1
ATOM 634 N N . ASN A 1 89 ? 14.469 11.648 -12.753 1.00 93.94 89 ASN A N 1
ATOM 635 C CA . ASN A 1 89 ? 15.847 11.158 -12.708 1.00 93.94 89 ASN A CA 1
ATOM 636 C C . ASN A 1 89 ? 16.319 10.592 -14.058 1.00 93.94 89 ASN A C 1
ATOM 638 O O . ASN A 1 89 ? 17.485 10.228 -14.183 1.00 93.94 89 ASN A O 1
ATOM 642 N N . ALA A 1 90 ? 15.442 10.498 -15.064 1.00 95.25 90 ALA A N 1
ATOM 643 C CA . ALA A 1 90 ? 15.835 10.040 -16.390 1.00 95.25 90 ALA A CA 1
ATOM 644 C C . ALA A 1 90 ? 16.648 11.131 -17.104 1.00 95.25 90 ALA A C 1
ATOM 646 O O . ALA A 1 90 ? 16.148 12.227 -17.367 1.00 95.25 90 ALA A O 1
ATOM 647 N N . THR A 1 91 ? 17.899 10.821 -17.442 1.00 95.06 91 THR A N 1
ATOM 648 C CA . THR A 1 91 ? 18.778 11.722 -18.203 1.00 95.06 91 THR A CA 1
ATOM 649 C C . THR A 1 91 ? 18.294 11.879 -19.648 1.00 95.06 91 THR A C 1
ATOM 651 O O . THR A 1 91 ? 17.497 11.081 -20.146 1.00 95.06 91 THR A O 1
ATOM 654 N N . ALA A 1 92 ? 18.804 12.881 -20.373 1.00 94.88 92 ALA A N 1
ATOM 655 C CA . ALA A 1 92 ? 18.472 13.068 -21.789 1.00 94.88 92 ALA A CA 1
ATOM 656 C C . ALA A 1 92 ? 18.789 11.821 -22.640 1.00 94.88 92 ALA A C 1
ATOM 658 O O . ALA A 1 92 ? 18.026 11.483 -23.546 1.00 94.88 92 ALA A O 1
ATOM 659 N N . ALA A 1 93 ? 19.870 11.104 -22.315 1.00 91.88 93 ALA A N 1
ATOM 660 C CA . ALA A 1 93 ? 20.234 9.856 -22.978 1.00 91.88 93 ALA A CA 1
ATOM 661 C C . ALA A 1 93 ? 19.215 8.739 -22.696 1.00 91.88 93 ALA A C 1
ATOM 663 O O . ALA A 1 93 ? 18.786 8.044 -23.618 1.00 91.88 93 ALA A O 1
ATOM 664 N N . MET A 1 94 ? 18.762 8.602 -21.446 1.00 92.56 94 MET A N 1
ATOM 665 C CA . MET A 1 94 ? 17.725 7.632 -21.083 1.00 92.56 94 MET A CA 1
ATOM 666 C C . MET A 1 94 ? 16.374 7.965 -21.724 1.00 92.56 94 MET A C 1
ATOM 668 O O . MET A 1 94 ? 15.686 7.068 -22.211 1.00 92.56 94 MET A O 1
ATOM 672 N N . VAL A 1 95 ? 16.020 9.252 -21.802 1.00 94.75 95 VAL A N 1
ATOM 673 C CA . VAL A 1 95 ? 14.832 9.724 -22.527 1.00 94.75 95 VAL A CA 1
ATOM 674 C C . VAL A 1 95 ? 14.922 9.364 -24.010 1.00 94.75 95 VAL A C 1
ATOM 676 O O . VAL A 1 95 ? 13.967 8.802 -24.545 1.00 94.75 95 VAL A O 1
ATOM 679 N N . ALA A 1 96 ? 16.064 9.608 -24.660 1.00 92.12 96 ALA A N 1
ATOM 680 C CA . ALA A 1 96 ? 16.283 9.234 -26.060 1.00 92.12 96 ALA A CA 1
ATOM 681 C C . ALA A 1 96 ? 16.204 7.711 -26.284 1.00 92.12 96 ALA A C 1
ATOM 683 O O . ALA A 1 96 ? 15.740 7.258 -27.328 1.00 92.12 96 ALA A O 1
ATOM 684 N N . ALA A 1 97 ? 16.592 6.918 -25.283 1.00 88.31 97 ALA A N 1
ATOM 685 C CA . ALA A 1 97 ? 16.465 5.462 -25.284 1.00 88.31 97 ALA A CA 1
ATOM 686 C C . ALA A 1 97 ? 15.064 4.949 -24.869 1.00 88.31 97 ALA A C 1
ATOM 688 O O . ALA A 1 97 ? 14.858 3.736 -24.766 1.00 88.31 97 ALA A O 1
ATOM 689 N N . GLY A 1 98 ? 14.099 5.843 -24.614 1.00 90.06 98 GLY A N 1
ATOM 690 C CA . GLY A 1 98 ? 12.727 5.503 -24.219 1.00 90.06 98 GLY A CA 1
ATOM 691 C C . GLY A 1 98 ? 12.572 5.012 -22.773 1.00 90.06 98 GLY A C 1
ATOM 692 O O . GLY A 1 98 ? 11.508 4.511 -22.406 1.00 90.06 98 GLY A O 1
ATOM 693 N N . ALA A 1 99 ? 13.607 5.150 -21.945 1.00 93.69 99 ALA A N 1
ATOM 694 C CA . ALA A 1 99 ? 13.658 4.731 -20.549 1.00 93.69 99 ALA A CA 1
ATOM 695 C C . ALA A 1 99 ? 13.369 5.921 -19.622 1.00 93.69 99 ALA A C 1
ATOM 697 O O . ALA A 1 99 ? 14.267 6.446 -18.973 1.00 93.69 99 ALA A O 1
ATOM 698 N N . ASN A 1 100 ? 12.130 6.416 -19.602 1.00 96.19 100 ASN A N 1
ATOM 699 C CA . ASN A 1 100 ? 11.787 7.627 -18.847 1.00 96.19 100 ASN A CA 1
ATOM 700 C C . ASN A 1 100 ? 10.375 7.653 -18.256 1.00 96.19 100 ASN A C 1
ATOM 702 O O . ASN A 1 100 ? 9.986 8.681 -17.709 1.00 96.19 100 ASN A O 1
ATOM 706 N N . LYS A 1 101 ? 9.579 6.589 -18.372 1.00 97.56 101 LYS A N 1
ATOM 707 C CA . LYS A 1 101 ? 8.199 6.576 -17.869 1.00 97.56 101 LYS A CA 1
ATOM 708 C C . LYS A 1 101 ? 8.105 5.827 -16.548 1.00 97.56 101 LYS A C 1
ATOM 710 O O . LYS A 1 101 ? 8.371 4.626 -16.516 1.00 97.56 101 LYS A O 1
ATOM 715 N N . ASN A 1 102 ? 7.694 6.520 -15.487 1.00 97.81 102 ASN A N 1
ATOM 716 C CA . ASN A 1 102 ? 7.491 5.948 -14.153 1.00 97.81 102 ASN A CA 1
ATOM 717 C C . ASN A 1 102 ? 6.610 4.695 -14.220 1.00 97.81 102 ASN A C 1
ATOM 719 O O . ASN A 1 102 ? 5.463 4.764 -14.659 1.00 97.81 102 ASN A O 1
ATOM 723 N N . GLY A 1 103 ? 7.139 3.551 -13.795 1.00 97.00 103 GLY A N 1
ATOM 724 C CA . GLY A 1 103 ? 6.376 2.304 -13.692 1.00 97.00 103 GLY A CA 1
ATOM 725 C C . GLY A 1 103 ? 6.205 1.557 -15.001 1.00 97.00 103 GLY A C 1
ATOM 726 O O . GLY A 1 103 ? 5.663 0.460 -14.990 1.00 97.00 103 GLY A O 1
ATOM 727 N N . VAL A 1 104 ? 6.683 2.121 -16.112 1.00 96.25 104 VAL A N 1
ATOM 728 C CA . VAL A 1 104 ? 6.513 1.549 -17.452 1.00 96.25 104 VAL A CA 1
ATOM 729 C C . VAL A 1 104 ? 7.864 1.292 -18.102 1.00 96.25 104 VAL A C 1
ATOM 731 O O . VAL A 1 104 ? 8.172 0.156 -18.439 1.00 96.25 104 VAL A O 1
ATOM 734 N N . SER A 1 105 ? 8.702 2.315 -18.262 1.00 95.75 105 SER A N 1
ATOM 735 C CA . SER A 1 105 ? 10.043 2.179 -18.852 1.00 95.75 105 SER A CA 1
ATOM 736 C C . SER A 1 105 ? 11.165 2.694 -17.954 1.00 95.75 105 SER A C 1
ATOM 738 O O . SER A 1 105 ? 12.330 2.613 -18.320 1.00 95.75 105 SER A O 1
ATOM 740 N N . TYR A 1 106 ? 10.822 3.178 -16.762 1.00 97.50 106 TYR A N 1
ATOM 741 C CA . TYR A 1 106 ? 11.744 3.537 -15.694 1.00 97.50 106 TYR A CA 1
ATOM 742 C C . TYR A 1 106 ? 11.135 3.079 -14.358 1.00 97.50 106 TYR A C 1
ATOM 744 O O . TYR A 1 106 ? 9.947 3.339 -14.132 1.00 97.50 106 TYR A O 1
ATOM 752 N N . PRO A 1 107 ? 11.886 2.395 -13.476 1.00 97.81 107 PRO A N 1
ATOM 753 C CA . PRO A 1 107 ? 11.336 1.887 -12.226 1.00 97.81 107 PRO A CA 1
ATOM 754 C C . PRO A 1 107 ? 10.817 3.017 -11.333 1.00 97.81 107 PRO A C 1
ATOM 756 O O . PRO A 1 107 ? 11.492 4.024 -11.114 1.00 97.81 107 PRO A O 1
ATOM 759 N N . MET A 1 108 ? 9.605 2.860 -10.804 1.00 96.88 108 MET A N 1
ATOM 760 C CA . MET A 1 108 ? 9.092 3.786 -9.797 1.00 96.88 108 MET A CA 1
ATOM 761 C C . MET A 1 108 ? 9.896 3.661 -8.508 1.00 96.88 108 MET A C 1
ATOM 763 O O . MET A 1 108 ? 10.300 2.568 -8.118 1.00 96.88 108 MET A O 1
ATOM 767 N N . ALA A 1 109 ? 10.071 4.788 -7.821 1.00 95.56 109 ALA A N 1
ATOM 768 C CA . ALA A 1 109 ? 10.670 4.799 -6.495 1.00 95.56 109 ALA A CA 1
ATOM 769 C C . ALA A 1 109 ? 9.888 3.902 -5.519 1.00 95.56 109 ALA A C 1
ATOM 771 O O . ALA A 1 109 ? 8.658 3.863 -5.566 1.00 95.56 109 ALA A O 1
ATOM 772 N N . ASN A 1 110 ? 10.610 3.284 -4.582 1.00 94.81 110 ASN A N 1
ATOM 773 C CA . ASN A 1 110 ? 10.084 2.333 -3.596 1.00 94.81 110 ASN A CA 1
ATOM 774 C C . ASN A 1 110 ? 8.820 2.825 -2.859 1.00 94.81 110 ASN A C 1
ATOM 776 O O . ASN A 1 110 ? 7.907 2.058 -2.613 1.00 94.81 110 ASN A O 1
ATOM 780 N N . ARG A 1 111 ? 8.694 4.136 -2.600 1.00 94.94 111 ARG A N 1
ATOM 781 C CA . ARG A 1 111 ? 7.542 4.730 -1.888 1.00 94.94 111 ARG A CA 1
ATOM 782 C C . ARG A 1 111 ? 6.159 4.459 -2.505 1.00 94.94 111 ARG A C 1
ATOM 784 O O . ARG A 1 111 ? 5.153 4.737 -1.863 1.00 94.94 111 ARG A O 1
ATOM 791 N N . TRP A 1 112 ? 6.101 4.058 -3.774 1.00 96.69 112 TRP A N 1
ATOM 792 C CA . TRP A 1 112 ? 4.845 3.912 -4.515 1.00 96.69 112 TRP A CA 1
ATOM 793 C C . TRP A 1 112 ? 4.236 2.514 -4.422 1.00 96.69 112 TRP A C 1
ATOM 795 O O . TRP A 1 112 ? 3.079 2.329 -4.808 1.00 96.69 112 TRP A O 1
ATOM 805 N N . VAL A 1 113 ? 4.998 1.535 -3.943 1.00 96.88 113 VAL A N 1
ATOM 806 C CA . VAL A 1 113 ? 4.567 0.142 -3.885 1.00 96.88 113 VAL A CA 1
ATOM 807 C C . VAL A 1 113 ? 5.045 -0.468 -2.583 1.00 96.88 113 VAL A C 1
ATOM 809 O O . VAL A 1 113 ? 6.219 -0.371 -2.265 1.00 96.88 113 VAL A O 1
ATOM 812 N N . LEU A 1 114 ? 4.128 -1.101 -1.859 1.00 96.75 114 LEU A N 1
ATOM 813 C CA . LEU A 1 114 ? 4.419 -1.843 -0.645 1.00 96.75 114 LEU A CA 1
ATOM 814 C C . LEU A 1 114 ? 4.672 -3.310 -1.007 1.00 96.75 114 LEU A C 1
ATOM 816 O O . LEU A 1 114 ? 3.748 -4.021 -1.428 1.00 96.75 114 LEU A O 1
ATOM 820 N N . THR A 1 115 ? 5.916 -3.756 -0.866 1.00 96.81 115 THR A N 1
ATOM 821 C CA . THR A 1 115 ? 6.315 -5.132 -1.182 1.00 96.81 115 THR A CA 1
ATOM 822 C C . THR A 1 115 ? 5.820 -6.129 -0.133 1.00 96.81 115 THR A C 1
ATOM 824 O O . THR A 1 115 ? 5.358 -5.764 0.951 1.00 96.81 115 THR A O 1
ATOM 827 N N . ALA A 1 116 ? 5.926 -7.429 -0.423 1.00 94.81 116 ALA A N 1
ATOM 828 C CA . ALA A 1 116 ? 5.613 -8.474 0.554 1.00 94.81 116 ALA A CA 1
ATOM 829 C C . ALA A 1 116 ? 6.407 -8.322 1.869 1.00 94.81 116 ALA A C 1
ATOM 831 O O . ALA A 1 116 ? 5.829 -8.478 2.947 1.00 94.81 116 ALA A O 1
ATOM 832 N N . ASN A 1 117 ? 7.690 -7.958 1.782 1.00 95.25 117 ASN A N 1
ATOM 833 C CA . ASN A 1 117 ? 8.545 -7.732 2.948 1.00 95.25 117 ASN A CA 1
ATOM 834 C C . ASN A 1 117 ? 8.103 -6.495 3.733 1.00 95.25 117 ASN A C 1
ATOM 836 O O . ASN A 1 117 ? 7.967 -6.544 4.955 1.00 95.25 117 ASN A O 1
ATOM 840 N N . GLU A 1 118 ? 7.806 -5.394 3.044 1.00 96.38 118 GLU A N 1
ATOM 841 C CA . GLU A 1 118 ? 7.342 -4.171 3.700 1.00 96.38 118 GLU A CA 1
ATOM 842 C C . GLU A 1 118 ? 5.986 -4.371 4.382 1.00 96.38 118 GLU A C 1
ATOM 844 O O . GLU A 1 118 ? 5.794 -3.922 5.512 1.00 96.38 118 GLU A O 1
ATOM 849 N N . LYS A 1 119 ? 5.067 -5.123 3.765 1.00 95.69 119 LYS A N 1
ATOM 850 C CA . LYS A 1 119 ? 3.806 -5.524 4.407 1.00 95.69 119 LYS A CA 1
ATOM 851 C C . LYS A 1 119 ? 4.038 -6.345 5.670 1.00 95.69 119 LYS A C 1
ATOM 853 O O . LYS A 1 119 ? 3.362 -6.111 6.670 1.00 95.69 119 LYS A O 1
ATOM 858 N N . ALA A 1 120 ? 4.976 -7.292 5.637 1.00 96.38 120 ALA A N 1
ATOM 859 C CA . ALA A 1 120 ? 5.323 -8.086 6.812 1.00 96.38 120 ALA A CA 1
ATOM 860 C C . ALA A 1 120 ? 5.891 -7.201 7.932 1.00 96.38 120 ALA A C 1
ATOM 862 O O . ALA A 1 120 ? 5.485 -7.342 9.086 1.00 96.38 120 ALA A O 1
ATOM 863 N N . ASN A 1 121 ? 6.745 -6.232 7.589 1.00 96.75 121 ASN A N 1
ATOM 864 C CA . ASN A 1 121 ? 7.286 -5.261 8.541 1.00 96.75 121 ASN A CA 1
ATOM 865 C C . ASN A 1 121 ? 6.184 -4.391 9.165 1.00 96.75 121 ASN A C 1
ATOM 867 O O . ASN A 1 121 ? 6.160 -4.215 10.384 1.00 96.75 121 ASN A O 1
ATOM 871 N N . VAL A 1 122 ? 5.240 -3.895 8.356 1.00 96.56 122 VAL A N 1
ATOM 872 C CA . VAL A 1 122 ? 4.079 -3.133 8.845 1.00 96.56 122 VAL A CA 1
ATOM 873 C C . VAL A 1 122 ? 3.236 -3.989 9.791 1.00 96.56 122 VAL A C 1
ATOM 875 O O . VAL A 1 122 ? 2.946 -3.552 10.902 1.00 96.56 122 VAL A O 1
ATOM 878 N N . ALA A 1 123 ? 2.902 -5.223 9.406 1.00 96.38 123 ALA A N 1
ATOM 879 C CA . ALA A 1 123 ? 2.108 -6.127 10.238 1.00 96.38 123 ALA A CA 1
ATOM 880 C C . ALA A 1 123 ? 2.802 -6.457 11.571 1.00 96.38 123 ALA A C 1
ATOM 882 O O . ALA A 1 123 ? 2.165 -6.423 12.628 1.00 96.38 123 ALA A O 1
ATOM 883 N N . ALA A 1 124 ? 4.112 -6.718 11.540 1.00 98.25 124 ALA A N 1
ATOM 884 C CA . ALA A 1 124 ? 4.908 -6.972 12.736 1.00 98.25 124 ALA A CA 1
ATOM 885 C C . ALA A 1 124 ? 4.927 -5.752 13.670 1.00 98.25 124 ALA A C 1
ATOM 887 O O . ALA A 1 124 ? 4.677 -5.892 14.870 1.00 98.25 124 ALA A O 1
ATOM 888 N N . ALA A 1 125 ? 5.145 -4.551 13.124 1.00 98.50 125 ALA A N 1
ATOM 889 C CA . ALA A 1 125 ? 5.108 -3.312 13.894 1.00 98.50 125 ALA A CA 1
ATOM 890 C C . ALA A 1 125 ? 3.719 -3.066 14.508 1.00 98.50 125 ALA A C 1
ATOM 892 O O . ALA A 1 125 ? 3.618 -2.788 15.704 1.00 98.50 125 ALA A O 1
ATOM 893 N N . THR A 1 126 ? 2.639 -3.233 13.735 1.00 97.81 126 THR A N 1
ATOM 894 C CA . THR A 1 126 ? 1.259 -3.115 14.235 1.00 97.81 126 THR A CA 1
ATOM 895 C C . THR A 1 126 ? 0.994 -4.093 15.380 1.00 97.81 126 THR A C 1
ATOM 897 O O . THR A 1 126 ? 0.474 -3.690 16.421 1.00 97.81 126 THR A O 1
ATOM 900 N N . SER A 1 127 ? 1.396 -5.358 15.231 1.00 97.94 127 SER A N 1
ATOM 901 C CA . SER A 1 127 ? 1.242 -6.364 16.286 1.00 97.94 127 SER A CA 1
ATOM 902 C C . SER A 1 127 ? 2.025 -5.995 17.548 1.00 97.94 127 SER A C 1
ATOM 904 O O . SER A 1 127 ? 1.505 -6.153 18.652 1.00 97.94 127 SER A O 1
ATOM 906 N N . ALA A 1 128 ? 3.253 -5.491 17.405 1.00 98.56 128 ALA A N 1
ATOM 907 C CA . ALA A 1 128 ? 4.085 -5.090 18.536 1.00 98.56 128 ALA A CA 1
ATOM 908 C C . ALA A 1 128 ? 3.473 -3.910 19.309 1.00 98.56 128 ALA A C 1
ATOM 910 O O . ALA A 1 128 ? 3.383 -3.962 20.538 1.00 98.56 128 ALA A O 1
ATOM 911 N N . TYR A 1 129 ? 2.988 -2.880 18.606 1.00 98.69 129 TYR A N 1
ATOM 912 C CA . TYR A 1 129 ? 2.307 -1.749 19.243 1.00 98.69 129 TYR A CA 1
ATOM 913 C C . TYR A 1 129 ? 1.015 -2.175 19.947 1.00 98.69 129 TYR A C 1
ATOM 915 O O . TYR A 1 129 ? 0.799 -1.792 21.097 1.00 98.69 129 TYR A O 1
ATOM 923 N N . ASN A 1 130 ? 0.191 -3.017 19.317 1.00 98.31 130 ASN A N 1
ATOM 924 C CA . ASN A 1 130 ? -1.041 -3.516 19.936 1.00 98.31 130 ASN A CA 1
ATOM 925 C C . ASN A 1 130 ? -0.752 -4.368 21.182 1.00 98.31 130 ASN A C 1
ATOM 927 O O . ASN A 1 130 ? -1.412 -4.204 22.208 1.00 98.31 130 ASN A O 1
ATOM 931 N N . ALA A 1 131 ? 0.273 -5.226 21.133 1.00 98.38 131 ALA A N 1
ATOM 932 C CA . ALA A 1 131 ? 0.702 -6.009 22.290 1.00 98.38 131 ALA A CA 1
ATOM 933 C C . ALA A 1 131 ? 1.172 -5.109 23.445 1.00 98.38 131 ALA A C 1
ATOM 935 O O . ALA A 1 131 ? 0.810 -5.348 24.600 1.00 98.38 131 ALA A O 1
ATOM 936 N N . ALA A 1 132 ? 1.924 -4.046 23.142 1.00 98.62 132 ALA A N 1
ATOM 937 C CA . ALA A 1 132 ? 2.352 -3.069 24.138 1.00 98.62 132 ALA A CA 1
ATOM 938 C C . ALA A 1 132 ? 1.158 -2.336 24.775 1.00 98.62 132 ALA A C 1
ATOM 940 O O . ALA A 1 132 ? 1.081 -2.262 26.001 1.00 98.62 132 ALA A O 1
ATOM 941 N N . ILE A 1 133 ? 0.198 -1.858 23.971 1.00 98.44 133 ILE A N 1
ATOM 942 C CA . ILE A 1 133 ? -1.021 -1.185 24.457 1.00 98.44 133 ILE A CA 1
ATOM 943 C C . ILE A 1 133 ? -1.791 -2.095 25.423 1.00 98.44 133 ILE A C 1
ATOM 945 O O . ILE A 1 133 ? -2.097 -1.687 26.547 1.00 98.44 133 ILE A O 1
ATOM 949 N N . THR A 1 134 ? -2.048 -3.341 25.021 1.00 98.06 134 THR A N 1
ATOM 950 C CA . THR A 1 134 ? -2.780 -4.317 25.839 1.00 98.06 134 THR A CA 1
ATOM 951 C C . THR A 1 134 ? -2.029 -4.668 27.121 1.00 98.06 134 THR A C 1
ATOM 953 O O . THR A 1 134 ? -2.630 -4.711 28.193 1.00 98.06 134 THR A O 1
ATOM 956 N N . SER A 1 135 ? -0.710 -4.868 27.045 1.00 98.56 135 SER A N 1
ATOM 957 C CA . SER A 1 135 ? 0.129 -5.148 28.217 1.00 98.56 135 SER A CA 1
ATOM 958 C C . SER A 1 135 ? 0.065 -4.015 29.247 1.00 98.56 135 SER A C 1
ATOM 960 O O . SER A 1 135 ? -0.166 -4.259 30.434 1.00 98.56 135 SER A O 1
ATOM 962 N N . ILE A 1 136 ? 0.180 -2.764 28.790 1.00 98.62 136 ILE A N 1
ATOM 963 C CA . ILE A 1 136 ? 0.101 -1.584 29.658 1.00 98.62 136 ILE A CA 1
ATOM 964 C C . ILE A 1 136 ? -1.290 -1.468 30.291 1.00 98.62 136 ILE A C 1
ATOM 966 O O . ILE A 1 136 ? -1.385 -1.257 31.501 1.00 98.62 136 ILE A O 1
ATOM 970 N N . ALA A 1 137 ? -2.363 -1.638 29.513 1.00 98.50 137 ALA A N 1
ATOM 971 C CA . ALA A 1 137 ? -3.730 -1.596 30.032 1.00 98.50 137 ALA A CA 1
ATOM 972 C C . ALA A 1 137 ? -3.966 -2.675 31.103 1.00 98.50 137 ALA A C 1
ATOM 974 O O . ALA A 1 137 ? -4.459 -2.371 32.192 1.00 98.50 137 ALA A O 1
ATOM 975 N N . ASN A 1 138 ? -3.528 -3.910 30.841 1.00 98.38 138 ASN A N 1
ATOM 976 C CA . ASN A 1 138 ? -3.631 -5.019 31.789 1.00 98.38 138 ASN A CA 1
ATOM 977 C C . ASN A 1 138 ? -2.854 -4.739 33.078 1.00 98.38 138 ASN A C 1
ATOM 979 O O . ASN A 1 138 ? -3.391 -4.933 34.165 1.00 98.38 138 ASN A O 1
ATOM 983 N N . ALA A 1 139 ? -1.625 -4.222 32.983 1.00 98.69 139 ALA A N 1
ATOM 984 C CA . ALA A 1 139 ? -0.834 -3.863 34.158 1.00 98.69 139 ALA A CA 1
ATOM 985 C C . ALA A 1 139 ? -1.535 -2.800 35.025 1.00 98.69 139 ALA A C 1
ATOM 987 O O . ALA A 1 139 ? -1.537 -2.906 36.253 1.00 98.69 139 ALA A O 1
ATOM 988 N N . LYS A 1 140 ? -2.171 -1.797 34.400 1.00 98.62 140 LYS A N 1
ATOM 989 C CA . LYS A 1 140 ? -2.942 -0.765 35.112 1.00 98.62 140 LYS A CA 1
ATOM 990 C C . LYS A 1 140 ? -4.195 -1.332 35.781 1.00 98.62 140 LYS A C 1
ATOM 992 O O . LYS A 1 140 ? -4.441 -1.013 36.941 1.00 98.62 140 LYS A O 1
ATOM 997 N N . ASN A 1 141 ? -4.936 -2.199 35.093 1.00 98.50 141 ASN A N 1
ATOM 998 C CA . ASN A 1 141 ? -6.124 -2.853 35.650 1.00 98.50 141 ASN A CA 1
ATOM 999 C C . ASN A 1 141 ? -5.766 -3.777 36.826 1.00 98.50 141 ASN A C 1
ATOM 1001 O O . ASN A 1 141 ? -6.404 -3.715 37.875 1.00 98.50 141 ASN A O 1
ATOM 1005 N N . THR A 1 142 ? -4.695 -4.569 36.702 1.00 98.50 142 THR A N 1
ATOM 1006 C CA . THR A 1 142 ? -4.194 -5.425 37.790 1.00 98.50 142 THR A CA 1
ATOM 1007 C C . THR A 1 142 ? -3.810 -4.604 39.018 1.00 98.50 142 THR A C 1
ATOM 1009 O O . THR A 1 142 ? -4.195 -4.956 40.128 1.00 98.50 142 THR A O 1
ATOM 1012 N N . ALA A 1 143 ? -3.095 -3.489 38.832 1.00 98.62 143 ALA A N 1
ATOM 1013 C CA . ALA A 1 143 ? -2.703 -2.616 39.938 1.00 98.62 143 ALA A CA 1
ATOM 1014 C C . ALA A 1 143 ? -3.906 -1.952 40.635 1.00 98.62 143 ALA A C 1
ATOM 1016 O O . ALA A 1 143 ? -3.856 -1.719 41.840 1.00 98.62 143 ALA A O 1
ATOM 1017 N N . ALA A 1 144 ? -4.978 -1.652 39.897 1.00 98.31 144 ALA A N 1
ATOM 1018 C CA . ALA A 1 144 ? -6.204 -1.086 40.456 1.00 98.31 144 ALA A CA 1
ATOM 1019 C C . ALA A 1 144 ? -7.098 -2.134 41.148 1.00 98.31 144 ALA A C 1
ATOM 1021 O O . ALA A 1 144 ? -7.914 -1.774 41.992 1.00 98.31 144 ALA A O 1
ATOM 1022 N N . GLY A 1 145 ? -6.965 -3.418 40.797 1.00 98.12 145 GLY A N 1
ATOM 1023 C CA . GLY A 1 145 ? -7.853 -4.491 41.263 1.00 98.12 145 GLY A CA 1
ATOM 1024 C C . GLY A 1 145 ? -9.225 -4.516 40.572 1.00 98.12 145 GLY A C 1
ATOM 1025 O O . GLY A 1 145 ? -10.084 -5.309 40.945 1.00 98.12 145 GLY A O 1
ATOM 1026 N N . TYR A 1 146 ? -9.439 -3.658 39.572 1.00 96.44 146 TYR A N 1
ATOM 1027 C CA . TYR A 1 146 ? -10.637 -3.579 38.733 1.00 96.44 146 TYR A CA 1
ATOM 1028 C C . TYR A 1 146 ? -10.300 -2.895 37.395 1.00 96.44 146 TYR A C 1
ATOM 1030 O O . TYR A 1 146 ? -9.225 -2.313 37.234 1.00 96.44 146 TYR A O 1
ATOM 1038 N N . THR A 1 147 ? -11.205 -2.961 36.415 1.00 97.62 147 THR A N 1
ATOM 1039 C CA . THR A 1 147 ? -10.997 -2.337 35.099 1.00 97.62 147 THR A CA 1
ATOM 1040 C C . THR A 1 147 ? -11.037 -0.810 35.199 1.00 97.62 147 THR A C 1
ATOM 1042 O O . THR A 1 147 ? -12.079 -0.231 35.498 1.00 97.62 147 THR A O 1
ATOM 1045 N N . VAL A 1 148 ? -9.912 -0.158 34.900 1.00 97.62 148 VAL A N 1
ATOM 1046 C CA . VAL A 1 148 ? -9.768 1.307 34.775 1.00 97.62 148 VAL A CA 1
ATOM 1047 C C . VAL A 1 148 ? -9.458 1.741 33.341 1.00 97.62 148 VAL A C 1
ATOM 1049 O O . VAL A 1 148 ? -9.762 2.867 32.958 1.00 97.62 148 VAL A O 1
ATOM 1052 N N . ILE A 1 149 ? -8.879 0.851 32.532 1.00 97.81 149 ILE A N 1
ATOM 1053 C CA . ILE A 1 149 ? -8.606 1.063 31.109 1.00 97.81 149 ILE A CA 1
ATOM 1054 C C . ILE A 1 149 ? -9.202 -0.105 30.330 1.00 97.81 149 ILE A C 1
ATOM 1056 O O . ILE A 1 149 ? -8.829 -1.259 30.534 1.00 97.81 149 ILE A O 1
ATOM 1060 N N . ALA A 1 150 ? -10.096 0.210 29.399 1.00 97.31 150 ALA A N 1
ATOM 1061 C CA . ALA A 1 150 ? -10.640 -0.743 28.447 1.00 97.31 150 ALA A CA 1
ATOM 1062 C C . ALA A 1 150 ? -10.025 -0.497 27.065 1.00 97.31 150 ALA A C 1
ATOM 1064 O O . ALA A 1 150 ? -10.001 0.639 26.591 1.00 97.31 150 ALA A O 1
ATOM 1065 N N . VAL A 1 151 ? -9.537 -1.553 26.413 1.00 97.56 151 VAL A N 1
ATOM 1066 C CA . VAL A 1 151 ? -8.961 -1.469 25.065 1.00 97.56 151 VAL A CA 1
ATOM 1067 C C . VAL A 1 151 ? -10.012 -1.896 24.049 1.00 97.56 151 VAL A C 1
ATOM 1069 O O . VAL A 1 151 ? -10.554 -2.998 24.128 1.00 97.56 151 VAL A O 1
ATOM 1072 N N . ALA A 1 152 ? -10.292 -1.025 23.082 1.00 97.12 152 ALA A N 1
ATOM 1073 C CA . ALA A 1 152 ? -11.086 -1.377 21.917 1.00 97.12 152 ALA A CA 1
ATOM 1074 C C . ALA A 1 152 ? -10.158 -1.879 20.804 1.00 97.12 152 ALA A C 1
ATOM 1076 O O . ALA A 1 152 ? -9.322 -1.127 20.304 1.00 97.12 152 ALA A O 1
ATOM 1077 N N . ASP A 1 153 ? -10.288 -3.156 20.439 1.00 96.62 153 ASP A N 1
ATOM 1078 C CA . ASP A 1 153 ? -9.422 -3.795 19.446 1.00 96.62 153 ASP A CA 1
ATOM 1079 C C . ASP A 1 153 ? -9.807 -3.372 18.023 1.00 96.62 153 ASP A C 1
ATOM 1081 O O . ASP A 1 153 ? -10.573 -4.031 17.318 1.00 96.62 153 ASP A O 1
ATOM 1085 N N . MET A 1 154 ? -9.261 -2.234 17.596 1.00 95.44 154 MET A N 1
ATOM 1086 C CA . MET A 1 154 ? -9.479 -1.727 16.244 1.00 95.44 154 MET A CA 1
ATOM 1087 C C . MET A 1 154 ? -8.819 -2.601 15.176 1.00 95.44 154 MET A C 1
ATOM 1089 O O . MET A 1 154 ? -9.260 -2.570 14.031 1.00 95.44 154 MET A O 1
ATOM 1093 N N . ASN A 1 155 ? -7.801 -3.402 15.511 1.00 95.50 155 ASN A N 1
ATOM 1094 C CA . ASN A 1 155 ? -7.206 -4.312 14.535 1.00 95.50 155 ASN A CA 1
ATOM 1095 C C . ASN A 1 155 ? -8.183 -5.442 14.189 1.00 95.50 155 ASN A C 1
ATOM 1097 O O . ASN A 1 155 ? -8.386 -5.731 13.010 1.00 95.50 155 ASN A O 1
ATOM 1101 N N . ALA A 1 156 ?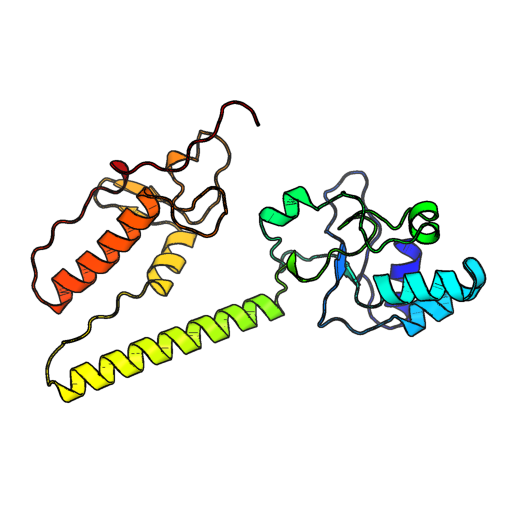 -8.862 -6.005 15.192 1.00 95.00 156 ALA A N 1
ATOM 1102 C CA . ALA A 1 156 ? -9.939 -6.969 14.980 1.00 95.00 156 ALA A CA 1
ATOM 1103 C C . ALA A 1 156 ? -11.099 -6.369 14.167 1.00 95.00 156 ALA A C 1
ATOM 1105 O O . ALA A 1 156 ? -11.553 -6.988 13.203 1.00 95.00 156 ALA A O 1
ATOM 1106 N N . VAL A 1 157 ? -11.529 -5.143 14.493 1.00 94.56 157 VAL A N 1
ATOM 1107 C CA . VAL A 1 157 ? -12.590 -4.437 13.747 1.00 94.56 157 VAL A CA 1
ATOM 1108 C C . VAL A 1 157 ? -12.194 -4.222 12.283 1.00 94.56 157 VAL A C 1
ATOM 1110 O O . VAL A 1 157 ? -12.982 -4.511 11.384 1.00 94.56 157 VAL A O 1
ATOM 1113 N N . MET A 1 158 ? -10.967 -3.765 12.016 1.00 94.19 158 MET A N 1
ATOM 1114 C CA . MET A 1 158 ? -10.491 -3.551 10.644 1.00 94.19 158 MET A CA 1
ATOM 1115 C C . MET A 1 158 ? -10.345 -4.865 9.868 1.00 94.19 158 MET A C 1
ATOM 1117 O O . MET A 1 158 ? -10.676 -4.904 8.687 1.00 94.19 158 MET A O 1
ATOM 1121 N N . ASN A 1 159 ? -9.937 -5.959 10.519 1.00 94.31 159 ASN A N 1
ATOM 1122 C CA . ASN A 1 159 ? -9.914 -7.284 9.890 1.00 94.31 159 ASN A CA 1
ATOM 1123 C C . ASN A 1 159 ? -11.323 -7.777 9.535 1.00 94.31 159 ASN A C 1
ATOM 1125 O O . ASN A 1 159 ? -11.527 -8.323 8.452 1.00 94.31 159 ASN A O 1
ATOM 1129 N N . GLN A 1 160 ? -12.310 -7.544 10.403 1.00 93.94 160 GLN A N 1
ATOM 1130 C CA . GLN A 1 160 ? -13.707 -7.841 10.087 1.00 93.94 160 GLN A CA 1
ATOM 1131 C C . GLN A 1 160 ? -14.209 -6.984 8.918 1.00 93.94 160 GLN A C 1
ATOM 1133 O O . GLN A 1 160 ? -14.939 -7.471 8.060 1.00 93.94 160 GLN A O 1
ATOM 1138 N N . LEU A 1 161 ? -13.792 -5.720 8.839 1.00 94.19 161 LEU A N 1
ATOM 1139 C CA . LEU A 1 161 ? -14.189 -4.816 7.762 1.00 94.19 161 LEU A CA 1
ATOM 1140 C C . LEU A 1 161 ? -13.737 -5.297 6.369 1.00 94.19 161 LEU A C 1
ATOM 1142 O O . LEU A 1 161 ? -14.397 -4.973 5.382 1.00 94.19 161 LEU A O 1
ATOM 1146 N N . ILE A 1 162 ? -12.673 -6.105 6.272 1.00 92.06 162 ILE A N 1
ATOM 1147 C CA . ILE A 1 162 ? -12.223 -6.710 5.004 1.00 92.06 162 ILE A CA 1
ATOM 1148 C C . ILE A 1 162 ? -13.318 -7.601 4.404 1.00 92.06 162 ILE A C 1
ATOM 1150 O O . ILE A 1 162 ? -13.584 -7.527 3.206 1.00 92.06 162 ILE A O 1
ATOM 1154 N N . THR A 1 163 ? -13.968 -8.428 5.227 1.00 91.00 163 THR A N 1
ATOM 1155 C CA . THR A 1 163 ? -15.051 -9.329 4.789 1.00 91.00 163 THR A CA 1
ATOM 1156 C C . THR A 1 163 ? -16.437 -8.695 4.920 1.00 91.00 163 THR A C 1
ATOM 1158 O O . THR A 1 163 ? -17.374 -9.106 4.235 1.00 91.00 163 THR A O 1
ATOM 1161 N N . GLY A 1 164 ? -16.550 -7.654 5.743 1.00 91.69 164 GLY A N 1
ATOM 1162 C CA . GLY A 1 164 ? -17.688 -6.755 5.840 1.00 91.69 164 GLY A CA 1
ATOM 1163 C C . GLY A 1 164 ? -18.314 -6.697 7.233 1.00 91.69 164 GLY A C 1
ATOM 1164 O O . GLY A 1 164 ? -18.387 -7.683 7.968 1.00 91.69 164 GLY A O 1
ATOM 1165 N N . ILE A 1 165 ? -18.818 -5.516 7.588 1.00 91.75 165 ILE A N 1
ATOM 1166 C CA . ILE A 1 165 ? -19.529 -5.249 8.843 1.00 91.75 165 ILE A CA 1
ATOM 1167 C C . ILE A 1 165 ? -20.981 -4.909 8.524 1.00 91.75 165 ILE A C 1
ATOM 1169 O O . ILE A 1 165 ? -21.260 -3.990 7.752 1.00 91.75 165 ILE A O 1
ATOM 1173 N N . ARG A 1 166 ? -21.911 -5.628 9.160 1.00 91.25 166 ARG A N 1
ATOM 1174 C CA . ARG A 1 166 ? -23.338 -5.299 9.154 1.00 91.25 166 ARG A CA 1
ATOM 1175 C C . ARG A 1 166 ? -23.693 -4.563 10.444 1.00 91.25 166 ARG A C 1
ATOM 1177 O O . ARG A 1 166 ? -23.484 -5.095 11.531 1.00 91.25 166 ARG A O 1
ATOM 1184 N N . THR A 1 167 ? -24.215 -3.347 10.328 1.00 87.31 167 THR A N 1
ATOM 1185 C CA . THR A 1 167 ? -24.689 -2.578 11.486 1.00 87.31 167 THR A CA 1
ATOM 1186 C C . THR A 1 167 ? -26.041 -3.088 11.972 1.00 87.31 167 THR A C 1
ATOM 1188 O O . THR A 1 167 ? -26.778 -3.739 11.232 1.00 87.31 167 THR A O 1
ATOM 1191 N N . GLU A 1 168 ? -26.408 -2.727 13.201 1.00 81.25 168 GLU A N 1
ATOM 1192 C CA . GLU A 1 168 ? -27.736 -3.007 13.771 1.00 81.25 168 GLU A CA 1
ATOM 1193 C C . GLU A 1 168 ? -28.870 -2.392 12.936 1.00 81.25 168 GLU A C 1
ATOM 1195 O O . GLU A 1 168 ? -29.935 -2.982 12.799 1.00 81.25 168 GLU A O 1
ATOM 1200 N N . SER A 1 169 ? -28.612 -1.247 12.291 1.00 81.81 169 SER A N 1
ATOM 1201 C CA . SER A 1 169 ? -29.526 -0.608 11.334 1.00 81.81 169 SER A CA 1
ATOM 1202 C C . SER A 1 169 ? -29.605 -1.312 9.970 1.00 81.81 169 SER A C 1
ATOM 1204 O O . SER A 1 169 ? -30.308 -0.846 9.077 1.00 81.81 169 SER A O 1
ATOM 1206 N N . GLY A 1 170 ? -28.879 -2.417 9.778 1.00 85.75 170 GLY A N 1
ATOM 1207 C CA . GLY A 1 170 ? -28.896 -3.224 8.560 1.00 85.75 170 GLY A CA 1
ATOM 1208 C C . GLY A 1 170 ? -27.992 -2.726 7.429 1.00 85.75 170 GLY A C 1
ATOM 1209 O O . GLY A 1 170 ? -27.982 -3.353 6.367 1.00 85.75 170 GLY A O 1
ATOM 1210 N N . SER A 1 171 ? -27.220 -1.653 7.639 1.00 90.06 171 SER A N 1
ATOM 1211 C CA . SER A 1 171 ? -26.232 -1.176 6.660 1.00 90.06 171 SER A CA 1
ATOM 1212 C C . SER A 1 171 ? -25.056 -2.147 6.566 1.00 90.06 171 SER A C 1
ATOM 1214 O O . SER A 1 171 ? -24.690 -2.764 7.565 1.00 90.06 171 SER A O 1
ATOM 1216 N N . PHE A 1 172 ? -24.460 -2.282 5.380 1.00 91.69 172 PHE A N 1
ATOM 1217 C CA . PHE A 1 172 ? -23.314 -3.159 5.137 1.00 91.69 172 PHE A CA 1
ATOM 1218 C C . PHE A 1 172 ? -22.133 -2.352 4.601 1.00 91.69 172 PHE A C 1
ATOM 1220 O O . PHE A 1 172 ? -22.276 -1.624 3.619 1.00 91.69 172 PHE A O 1
ATOM 1227 N N . TYR A 1 173 ? -20.981 -2.487 5.253 1.00 93.62 173 TYR A N 1
ATOM 1228 C CA . TYR A 1 173 ? -19.773 -1.725 4.955 1.00 93.62 173 TYR A CA 1
ATOM 1229 C C . TYR A 1 173 ? -18.575 -2.648 4.767 1.00 93.62 173 TYR A C 1
ATOM 1231 O O . TYR A 1 173 ? -18.471 -3.662 5.455 1.00 93.62 173 TYR A O 1
ATOM 1239 N N . THR A 1 174 ? -17.659 -2.281 3.871 1.00 92.19 174 THR A N 1
ATOM 1240 C CA . THR A 1 174 ? -16.412 -3.028 3.621 1.00 92.19 174 THR A CA 1
ATOM 1241 C C . THR A 1 174 ? -15.206 -2.090 3.603 1.00 92.19 174 THR A C 1
ATOM 1243 O O . THR A 1 174 ? -15.364 -0.869 3.551 1.00 92.19 174 THR A O 1
ATOM 1246 N N . ALA A 1 175 ? -13.998 -2.656 3.622 1.00 91.00 175 ALA A N 1
ATOM 1247 C CA . ALA A 1 175 ? -12.748 -1.908 3.477 1.00 91.00 175 ALA A CA 1
ATOM 1248 C C . ALA A 1 175 ? -12.443 -1.520 2.016 1.00 91.00 175 ALA A C 1
ATOM 1250 O O . ALA A 1 175 ? -11.416 -0.900 1.749 1.00 91.00 175 ALA A O 1
ATOM 1251 N N . ASN A 1 176 ? -13.305 -1.899 1.065 1.00 89.75 176 ASN A N 1
ATOM 1252 C CA . ASN A 1 176 ? -13.078 -1.638 -0.349 1.00 89.75 176 ASN A CA 1
ATOM 1253 C C . ASN A 1 176 ? -13.146 -0.142 -0.664 1.00 89.75 176 ASN A C 1
ATOM 1255 O O . ASN A 1 176 ? -13.956 0.604 -0.106 1.00 89.75 176 ASN A O 1
ATOM 1259 N N . TYR A 1 177 ? -12.322 0.273 -1.624 1.00 89.56 177 TYR A N 1
ATOM 1260 C CA . TYR A 1 177 ? -12.471 1.574 -2.258 1.00 89.56 177 TYR A CA 1
ATOM 1261 C C . TYR A 1 177 ? -13.742 1.600 -3.117 1.00 89.56 177 TYR A C 1
ATOM 1263 O O . TYR A 1 177 ? -14.245 0.554 -3.538 1.00 89.56 177 TYR A O 1
ATOM 1271 N N . PHE A 1 178 ? -14.275 2.792 -3.376 1.00 88.50 178 PHE A N 1
ATOM 1272 C CA . PHE A 1 178 ? -15.470 2.917 -4.203 1.00 88.50 178 PHE A CA 1
ATOM 1273 C C . PHE A 1 178 ? -15.187 2.519 -5.660 1.00 88.50 178 PHE A C 1
ATOM 1275 O O . PHE A 1 178 ? -14.098 2.708 -6.199 1.00 88.50 178 PHE A O 1
ATOM 1282 N N . SER A 1 179 ? -16.219 2.006 -6.314 1.00 87.19 179 SER A N 1
ATOM 1283 C CA . SER A 1 179 ? -16.311 1.735 -7.744 1.00 87.19 179 SER A CA 1
ATOM 1284 C C . SER A 1 179 ? -17.612 2.360 -8.259 1.00 87.19 179 SER A C 1
ATOM 1286 O O . SER A 1 179 ? -18.671 1.730 -8.293 1.00 87.19 179 SER A O 1
ATOM 1288 N N . GLY A 1 180 ? -17.544 3.660 -8.560 1.00 84.00 180 GLY A N 1
ATOM 1289 C CA . GLY A 1 180 ? -18.690 4.472 -8.978 1.00 84.00 180 GLY A CA 1
ATOM 1290 C C . GLY A 1 180 ? -19.743 4.723 -7.887 1.00 84.00 180 GLY A C 1
ATOM 1291 O O . GLY A 1 180 ? -19.615 4.289 -6.740 1.00 84.00 180 GLY A O 1
ATOM 1292 N N . SER A 1 181 ? -20.819 5.414 -8.271 1.00 85.25 181 SER A N 1
ATOM 1293 C CA . SER A 1 181 ? -21.895 5.838 -7.359 1.00 85.25 181 SER A CA 1
ATOM 1294 C C . SER A 1 181 ? -22.653 4.674 -6.716 1.00 85.25 181 SER A C 1
ATOM 1296 O O . SER A 1 181 ? -23.153 4.793 -5.604 1.00 85.25 181 SER A O 1
ATOM 1298 N N . ALA A 1 182 ? -22.694 3.505 -7.362 1.00 85.62 182 ALA A N 1
ATOM 1299 C CA . ALA A 1 182 ? -23.383 2.329 -6.828 1.00 85.62 182 ALA A CA 1
ATOM 1300 C C . ALA A 1 182 ? -22.767 1.793 -5.521 1.00 85.62 182 ALA A C 1
ATOM 1302 O O . ALA A 1 182 ? -23.443 1.102 -4.761 1.00 85.62 182 ALA A O 1
ATOM 1303 N N . THR A 1 183 ? -21.490 2.087 -5.257 1.00 87.69 183 THR A N 1
ATOM 1304 C CA . THR A 1 183 ? -20.760 1.558 -4.093 1.00 87.69 183 THR A CA 1
ATOM 1305 C C . THR A 1 183 ? -20.305 2.642 -3.117 1.00 87.69 183 THR A C 1
ATOM 1307 O O . THR A 1 183 ? -19.901 2.309 -2.005 1.00 87.69 183 THR A O 1
ATOM 1310 N N . GLU A 1 184 ? -20.439 3.931 -3.459 1.00 87.25 184 GLU A N 1
ATOM 1311 C CA . GLU A 1 184 ? -20.006 5.056 -2.612 1.00 87.25 184 GLU A CA 1
ATOM 1312 C C . GLU A 1 184 ? -20.696 5.069 -1.233 1.00 87.25 184 GLU A C 1
ATOM 1314 O O . GLU A 1 184 ? -20.096 5.428 -0.218 1.00 87.25 184 GLU A O 1
ATOM 1319 N N . GLY A 1 185 ? -21.948 4.600 -1.170 1.00 87.00 185 GLY A N 1
ATOM 1320 C CA . GLY A 1 185 ? -22.716 4.478 0.070 1.00 87.00 185 GLY A CA 1
ATOM 1321 C C . GLY A 1 185 ? -22.145 3.453 1.060 1.00 87.00 185 GLY A C 1
ATOM 1322 O O . GL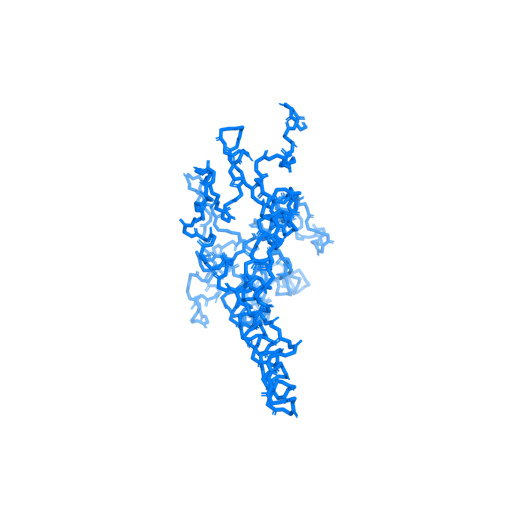Y A 1 185 ? -22.359 3.583 2.265 1.00 87.00 185 GLY A O 1
ATOM 1323 N N . GLY A 1 186 ? -21.385 2.466 0.576 1.00 88.12 186 GLY A N 1
ATOM 1324 C CA . GLY A 1 186 ? -20.822 1.367 1.370 1.00 88.12 186 GLY A CA 1
ATOM 1325 C C . GLY A 1 186 ? -19.389 1.593 1.863 1.00 88.12 186 GLY A C 1
ATOM 1326 O O . GLY A 1 186 ? -18.798 0.680 2.442 1.00 88.12 186 GLY A O 1
ATOM 1327 N N . VAL A 1 187 ? -18.823 2.780 1.632 1.00 90.38 187 VAL A N 1
ATOM 1328 C CA . VAL A 1 187 ? -17.398 3.066 1.851 1.00 90.38 187 VAL A CA 1
ATOM 1329 C C . VAL A 1 187 ? -17.187 3.817 3.162 1.00 90.38 187 VAL A C 1
ATOM 1331 O O . VAL A 1 187 ? -17.866 4.806 3.451 1.00 90.38 187 VAL A O 1
ATOM 1334 N N . LEU A 1 188 ? -16.215 3.359 3.954 1.00 94.56 188 LEU A N 1
ATOM 1335 C CA . LEU A 1 188 ? -15.867 3.967 5.245 1.00 94.56 188 LEU A CA 1
ATOM 1336 C C . LEU A 1 188 ? -14.610 4.836 5.211 1.00 94.56 188 LEU A C 1
ATOM 1338 O O . LEU A 1 188 ? -14.409 5.612 6.139 1.00 94.56 188 LEU A O 1
ATOM 1342 N N . PHE A 1 189 ? -13.791 4.740 4.165 1.00 94.44 189 PHE A N 1
ATOM 1343 C CA . PHE A 1 189 ? -12.594 5.562 3.989 1.00 94.44 189 PHE A CA 1
ATOM 1344 C C . PHE A 1 189 ? -12.870 6.788 3.112 1.00 94.44 189 PHE A C 1
ATOM 1346 O O . PHE A 1 189 ? -13.839 6.841 2.354 1.00 94.44 189 PHE A O 1
ATOM 1353 N N . SER A 1 190 ? -12.041 7.811 3.265 1.00 93.00 190 SER A N 1
ATOM 1354 C CA . SER A 1 190 ? -12.057 9.037 2.475 1.00 93.00 190 SER A CA 1
ATOM 1355 C C . SER A 1 190 ? -11.408 8.809 1.106 1.00 93.00 190 SER A C 1
ATOM 1357 O O . SER A 1 190 ? -10.874 7.736 0.821 1.00 93.00 190 SER A O 1
ATOM 1359 N N . LEU A 1 191 ? -11.426 9.830 0.242 1.00 91.31 191 LEU A N 1
ATOM 1360 C CA . LEU A 1 191 ? -10.834 9.742 -1.100 1.00 91.31 191 LEU A CA 1
ATOM 1361 C C . LEU A 1 191 ? -9.314 9.507 -1.085 1.00 91.31 191 LEU A C 1
ATOM 1363 O O . LEU A 1 191 ? -8.776 9.039 -2.083 1.00 91.31 191 LEU A O 1
ATOM 1367 N N . ASP A 1 192 ? -8.638 9.769 0.035 1.00 89.81 192 ASP A N 1
ATOM 1368 C CA . ASP A 1 192 ? -7.219 9.448 0.223 1.00 89.81 192 ASP A CA 1
ATOM 1369 C C . ASP A 1 192 ? -6.936 7.947 0.422 1.00 89.81 192 ASP A C 1
ATOM 1371 O O . ASP A 1 192 ? -5.784 7.526 0.317 1.00 89.81 192 ASP A O 1
ATOM 1375 N N . GLY A 1 193 ? -7.970 7.138 0.682 1.00 89.00 193 GLY A N 1
ATOM 1376 C CA . GLY A 1 193 ? -7.857 5.697 0.901 1.00 89.00 193 GLY A CA 1
ATOM 1377 C C . GLY A 1 193 ? -7.211 5.295 2.231 1.00 89.00 193 GLY A C 1
ATOM 1378 O O . GLY A 1 193 ? -6.867 4.126 2.389 1.00 89.00 193 GLY A O 1
ATOM 1379 N N . VAL A 1 194 ? -7.030 6.228 3.174 1.00 91.56 194 VAL A N 1
ATOM 1380 C CA . VAL A 1 194 ? -6.360 5.978 4.464 1.00 91.56 194 VAL A CA 1
ATOM 1381 C C . VAL A 1 194 ? -7.223 6.422 5.637 1.00 91.56 194 VAL A C 1
ATOM 1383 O O . VAL A 1 194 ? -7.440 5.649 6.571 1.00 91.56 194 VAL A O 1
ATOM 1386 N N . HIS A 1 195 ? -7.733 7.653 5.616 1.00 94.19 195 HIS A N 1
ATOM 1387 C CA . HIS A 1 195 ? -8.494 8.181 6.744 1.00 94.19 195 HIS A CA 1
ATOM 1388 C C . HIS A 1 195 ? -9.963 7.779 6.628 1.00 94.19 195 HIS A C 1
ATOM 1390 O O . HIS A 1 195 ? -10.543 7.920 5.550 1.00 94.19 195 HIS A O 1
ATOM 1396 N N . PRO A 1 196 ? -10.614 7.330 7.714 1.00 95.56 196 PRO A N 1
ATOM 1397 C CA . PRO A 1 196 ? -12.057 7.157 7.715 1.00 95.56 196 PRO A CA 1
ATOM 1398 C C . PRO A 1 196 ? -12.772 8.455 7.313 1.00 95.56 196 PRO A C 1
ATOM 1400 O O . PRO A 1 196 ? -12.337 9.553 7.653 1.00 95.56 196 PRO A O 1
ATOM 1403 N N . ASN A 1 197 ? -13.878 8.343 6.587 1.00 94.94 197 ASN A N 1
ATOM 1404 C CA . ASN A 1 197 ? -14.810 9.455 6.407 1.00 94.94 197 ASN A CA 1
ATOM 1405 C C . ASN A 1 197 ? -15.705 9.587 7.661 1.00 94.94 197 ASN A C 1
ATOM 1407 O O . ASN A 1 197 ? -15.592 8.792 8.598 1.00 94.94 197 ASN A O 1
ATOM 1411 N N . ALA A 1 198 ? -16.608 10.573 7.719 1.00 95.69 198 ALA A N 1
ATOM 1412 C CA . ALA A 1 198 ? -17.436 10.792 8.914 1.00 95.69 198 ALA A CA 1
ATOM 1413 C C . ALA A 1 198 ? -18.281 9.557 9.294 1.00 95.69 198 ALA A C 1
ATOM 1415 O O . ALA A 1 198 ? -18.420 9.234 10.474 1.00 95.69 198 ALA A O 1
ATOM 1416 N N . ARG A 1 199 ? -18.779 8.812 8.301 1.00 94.62 199 ARG A N 1
ATOM 1417 C CA . ARG A 1 199 ? -19.460 7.526 8.504 1.00 94.62 199 ARG A CA 1
ATOM 1418 C C . ARG A 1 199 ? -18.530 6.443 9.052 1.00 94.62 199 ARG A C 1
ATOM 1420 O O . ARG A 1 199 ? -18.926 5.716 9.962 1.00 94.62 199 ARG A O 1
ATOM 1427 N N . GLY A 1 200 ? -17.302 6.349 8.547 1.00 94.88 200 GLY A N 1
ATOM 1428 C CA . GLY A 1 200 ? -16.270 5.461 9.090 1.00 94.88 200 GLY A CA 1
ATOM 1429 C C . GLY A 1 200 ? -15.933 5.775 10.547 1.00 94.88 200 GLY A C 1
ATOM 1430 O O . GLY A 1 200 ? -15.913 4.872 11.384 1.00 94.88 200 GLY A O 1
ATOM 1431 N N . TYR A 1 201 ? -15.774 7.056 10.887 1.00 96.06 201 TYR A N 1
ATOM 1432 C CA . TYR A 1 201 ? -15.573 7.481 12.274 1.00 96.06 201 TYR A CA 1
ATOM 1433 C C . TYR A 1 201 ? -16.774 7.172 13.172 1.00 96.06 201 TYR A C 1
ATOM 1435 O O . TYR A 1 201 ? -16.570 6.804 14.326 1.00 96.06 201 TYR A O 1
ATOM 1443 N N . ALA A 1 202 ? -18.008 7.237 12.661 1.00 95.38 202 ALA A N 1
ATOM 1444 C CA . ALA A 1 202 ? -19.185 6.817 13.421 1.00 95.38 202 ALA A CA 1
ATOM 1445 C C . ALA A 1 202 ? -19.156 5.314 13.757 1.00 95.38 202 ALA A C 1
ATOM 1447 O O . ALA A 1 202 ? -19.500 4.931 14.874 1.00 95.38 202 ALA A O 1
ATOM 1448 N N . ILE A 1 203 ? -18.691 4.459 12.834 1.00 94.12 203 ILE A N 1
ATOM 1449 C CA . ILE A 1 203 ? -18.476 3.029 13.118 1.00 94.12 203 ILE A CA 1
ATOM 1450 C C . ILE A 1 203 ? -17.410 2.847 14.204 1.00 94.12 203 ILE A C 1
ATOM 1452 O O . ILE A 1 203 ? -17.663 2.152 15.184 1.00 94.12 203 ILE A O 1
ATOM 1456 N N . ILE A 1 204 ? -16.258 3.514 14.082 1.00 95.38 204 ILE A N 1
ATOM 1457 C CA . ILE A 1 204 ? -15.176 3.439 15.081 1.00 95.38 204 ILE A CA 1
ATOM 1458 C C . ILE A 1 204 ? -15.667 3.899 16.462 1.00 95.38 204 ILE A C 1
ATOM 1460 O O . ILE A 1 204 ? -15.431 3.221 17.463 1.00 95.38 204 ILE A O 1
ATOM 1464 N N . ALA A 1 205 ? -16.391 5.019 16.523 1.00 96.69 205 ALA A N 1
ATOM 1465 C CA . ALA A 1 205 ? -16.958 5.539 17.763 1.00 96.69 205 ALA A CA 1
ATOM 1466 C C . ALA A 1 205 ? -17.923 4.535 18.407 1.00 96.69 205 ALA A C 1
ATOM 1468 O O . ALA A 1 205 ? -17.850 4.301 19.612 1.00 96.69 205 ALA A O 1
ATOM 1469 N N . ASN A 1 206 ? -18.775 3.890 17.608 1.00 95.19 206 ASN A N 1
ATOM 1470 C CA . ASN A 1 206 ? -19.687 2.861 18.097 1.00 95.19 206 ASN A CA 1
ATOM 1471 C C . ASN A 1 206 ? -18.949 1.646 18.674 1.00 95.19 206 ASN A C 1
ATOM 1473 O O . ASN A 1 206 ? -19.357 1.136 19.715 1.00 95.19 206 ASN A O 1
ATOM 1477 N N . GLU A 1 207 ? -17.859 1.189 18.052 1.00 95.38 207 GLU A N 1
ATOM 1478 C CA . GLU A 1 207 ? -17.061 0.077 18.590 1.00 95.38 207 GLU A CA 1
ATOM 1479 C C . GLU A 1 207 ? -16.382 0.440 19.920 1.00 95.38 207 GLU A C 1
ATOM 1481 O O . GLU A 1 207 ? -16.342 -0.374 20.844 1.00 95.38 207 GLU A O 1
ATOM 1486 N N . ILE A 1 208 ? -15.934 1.689 20.075 1.00 97.25 208 ILE A N 1
ATOM 1487 C CA . ILE A 1 208 ? -15.420 2.201 21.355 1.00 97.25 208 ILE A CA 1
ATOM 1488 C C . ILE A 1 208 ? -16.540 2.273 22.405 1.00 97.25 208 ILE A C 1
ATOM 1490 O O . ILE A 1 208 ? -16.360 1.817 23.535 1.00 97.25 208 ILE A O 1
ATOM 1494 N N . ILE A 1 209 ? -17.717 2.789 22.039 1.00 97.25 209 ILE A N 1
ATOM 1495 C CA . ILE A 1 209 ? -18.892 2.873 22.923 1.00 97.25 209 ILE A CA 1
ATOM 1496 C C . ILE A 1 209 ? -19.318 1.484 23.413 1.00 97.25 209 ILE A C 1
ATOM 1498 O O . ILE A 1 209 ? -19.587 1.315 24.603 1.00 97.25 209 ILE A O 1
ATOM 1502 N N . LYS A 1 210 ? -19.323 0.469 22.538 1.00 96.12 210 LYS A N 1
ATOM 1503 C CA . LYS A 1 210 ? -19.626 -0.923 22.916 1.00 96.12 210 LYS A CA 1
ATOM 1504 C C . LYS A 1 210 ? -18.677 -1.437 23.994 1.00 96.12 210 LYS A C 1
ATOM 1506 O O . LYS A 1 210 ? -19.121 -2.069 24.953 1.00 96.12 210 LYS A O 1
ATOM 1511 N N . VAL A 1 211 ? -17.384 -1.149 23.860 1.00 97.75 211 VAL A N 1
ATOM 1512 C CA . VAL A 1 211 ? -16.374 -1.518 24.859 1.00 97.75 211 VAL A CA 1
ATOM 1513 C C . VAL A 1 211 ? -16.628 -0.785 26.175 1.00 97.75 211 VAL A C 1
ATOM 1515 O O . VAL A 1 211 ? -16.662 -1.427 27.222 1.00 97.75 211 VAL A O 1
ATOM 1518 N N . ILE A 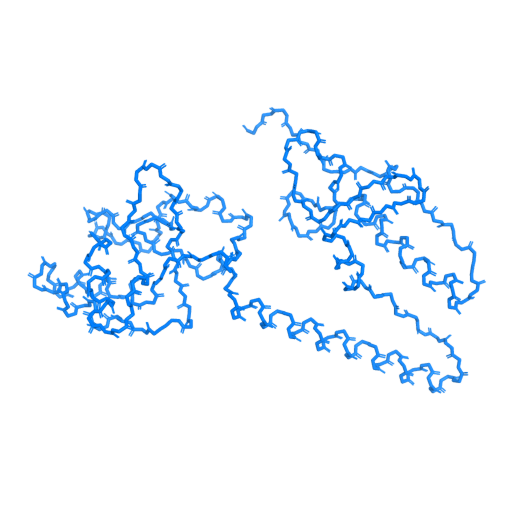1 212 ? -16.903 0.521 26.133 1.00 98.12 212 ILE A N 1
ATOM 1519 C CA . ILE A 1 212 ? -17.208 1.306 27.337 1.00 98.12 212 ILE A CA 1
ATOM 1520 C C . ILE A 1 212 ? -18.439 0.752 28.067 1.00 98.12 212 ILE A C 1
ATOM 1522 O O . ILE A 1 212 ? -18.377 0.480 29.266 1.00 98.12 212 ILE A O 1
ATOM 1526 N N . ASN A 1 213 ? -19.544 0.539 27.350 1.00 97.88 213 ASN A N 1
ATOM 1527 C CA . ASN A 1 213 ? -20.781 0.014 27.928 1.00 97.88 213 ASN A CA 1
ATOM 1528 C C . ASN A 1 213 ? -20.570 -1.379 28.544 1.00 97.88 213 ASN A C 1
ATOM 1530 O O . ASN A 1 213 ? -21.056 -1.651 29.643 1.00 97.88 213 ASN A O 1
ATOM 1534 N N . ARG A 1 214 ? -19.796 -2.252 27.882 1.00 97.25 214 ARG A N 1
ATOM 1535 C CA . ARG A 1 214 ? -19.502 -3.608 28.371 1.00 97.25 214 ARG A CA 1
ATOM 1536 C C . ARG A 1 214 ? -18.651 -3.602 29.642 1.00 97.25 214 ARG A C 1
ATOM 1538 O O . ARG A 1 214 ? -19.012 -4.281 30.612 1.00 97.25 214 ARG A O 1
ATOM 1545 N N . GLU A 1 215 ? -17.537 -2.873 29.623 1.00 97.56 215 GLU A N 1
ATOM 1546 C CA . GLU A 1 215 ? -16.520 -2.905 30.683 1.00 97.56 215 GLU A CA 1
ATOM 1547 C C . GLU A 1 215 ? -16.921 -2.066 31.899 1.00 97.56 215 GLU A C 1
ATOM 1549 O O . GLU A 1 215 ? -16.769 -2.512 33.034 1.00 97.56 215 GLU A O 1
ATOM 1554 N N . PHE A 1 216 ? -17.503 -0.886 31.675 1.00 97.31 216 PHE A N 1
ATOM 1555 C CA . PHE A 1 216 ? -17.824 0.067 32.743 1.00 97.31 216 PHE A CA 1
ATOM 1556 C C . PHE A 1 216 ? -19.307 0.091 33.125 1.00 97.31 216 PHE A C 1
ATOM 1558 O O . PHE A 1 216 ? -19.710 0.907 33.950 1.00 97.31 216 PHE A O 1
ATOM 1565 N N . LYS A 1 217 ? -20.132 -0.785 32.534 1.00 96.94 217 LYS A N 1
ATOM 1566 C CA . LYS A 1 217 ? -21.590 -0.850 32.770 1.00 96.94 217 LYS A CA 1
ATOM 1567 C C . LYS A 1 217 ? -22.305 0.480 32.501 1.00 96.94 217 LYS A C 1
ATOM 1569 O O . LYS A 1 217 ? -23.311 0.798 33.130 1.00 96.94 217 LYS A O 1
ATOM 1574 N N . ALA A 1 218 ? -21.7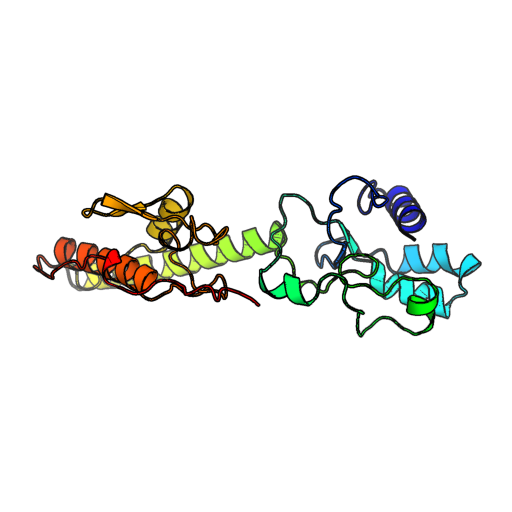72 1.254 31.559 1.00 97.31 218 ALA A N 1
ATOM 1575 C CA . ALA A 1 218 ? -22.386 2.485 31.089 1.00 97.31 218 ALA A CA 1
ATOM 1576 C C . ALA A 1 218 ? -23.574 2.201 30.151 1.00 97.31 218 ALA A C 1
ATOM 1578 O O . ALA A 1 218 ? -23.761 1.081 29.674 1.00 97.31 218 ALA A O 1
ATOM 1579 N N . ASN A 1 219 ? -24.359 3.243 29.872 1.00 96.69 219 ASN A N 1
ATOM 1580 C CA . ASN A 1 219 ? -25.470 3.209 28.920 1.00 96.69 219 ASN A CA 1
ATOM 1581 C C . ASN A 1 219 ? -25.337 4.345 27.893 1.00 96.69 219 ASN A C 1
ATOM 1583 O O . ASN A 1 219 ? -26.209 5.205 27.770 1.00 96.69 219 ASN A O 1
ATOM 1587 N N . LEU A 1 220 ? -24.186 4.401 27.219 1.00 97.19 220 LEU A N 1
ATOM 1588 C CA . LEU A 1 220 ? -23.935 5.375 26.162 1.00 97.19 220 LEU A CA 1
ATOM 1589 C C . LEU A 1 220 ? -24.677 4.967 24.881 1.00 97.19 220 LEU A C 1
ATOM 1591 O O . LEU A 1 220 ? -24.603 3.798 24.487 1.00 97.19 220 LEU A O 1
ATOM 1595 N N . PRO A 1 221 ? -25.366 5.907 24.212 1.00 95.00 221 PRO A N 1
ATOM 1596 C CA . PRO A 1 221 ? -26.100 5.610 22.991 1.00 95.00 221 PRO A CA 1
ATOM 1597 C C . PRO A 1 221 ? -25.149 5.307 21.826 1.00 95.00 221 PRO A C 1
ATOM 1599 O O . PRO A 1 221 ? -24.128 5.968 21.654 1.00 95.00 221 PRO A O 1
ATOM 1602 N N . ILE A 1 222 ? -25.523 4.331 20.998 1.00 92.69 222 ILE A N 1
ATOM 1603 C CA . I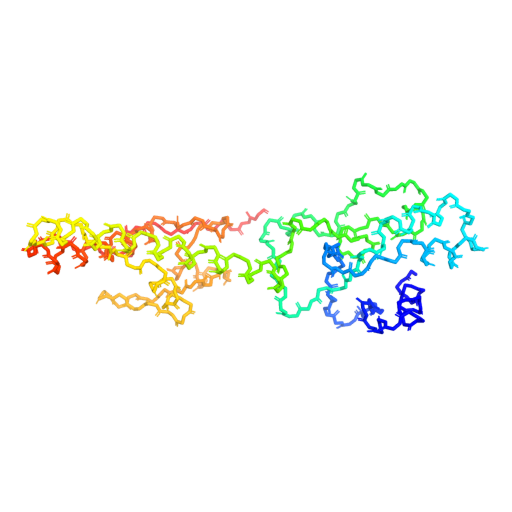LE A 1 222 ? -24.877 4.038 19.712 1.00 92.69 222 ILE A CA 1
ATOM 1604 C C . ILE A 1 222 ? -25.542 4.901 18.636 1.00 92.69 222 ILE A C 1
ATOM 1606 O O . ILE A 1 222 ? -26.763 5.074 18.633 1.00 92.69 222 ILE A O 1
ATOM 1610 N N . HIS A 1 223 ? -24.759 5.431 17.698 1.00 92.50 223 HIS A N 1
ATOM 1611 C CA . HIS A 1 223 ? -25.293 6.225 16.596 1.00 92.50 223 HIS A CA 1
ATOM 1612 C C . HIS A 1 223 ? -25.467 5.395 15.322 1.00 92.50 223 HIS A C 1
ATOM 1614 O O . HIS A 1 223 ? -24.637 4.553 14.984 1.00 92.50 223 HIS A O 1
ATOM 1620 N N . ASN A 1 224 ? -26.514 5.669 14.543 1.00 92.94 224 ASN A N 1
ATOM 1621 C CA . ASN A 1 224 ? -26.626 5.089 13.208 1.00 92.94 224 ASN A CA 1
ATOM 1622 C C . ASN A 1 224 ? -25.596 5.746 12.276 1.00 92.94 224 ASN A C 1
ATOM 1624 O O . ASN A 1 224 ? -25.711 6.929 11.961 1.00 92.94 224 ASN A O 1
ATOM 1628 N N . SER A 1 225 ? -24.602 4.982 11.814 1.00 92.75 225 SER A N 1
ATOM 1629 C CA . SER A 1 225 ? -23.533 5.508 10.955 1.00 92.75 225 SER A CA 1
ATOM 1630 C C . SER A 1 225 ? -24.052 6.073 9.629 1.00 92.75 225 SER A C 1
ATOM 1632 O O . SER A 1 225 ? -23.452 6.995 9.082 1.00 92.75 225 SER A O 1
ATOM 1634 N N . ALA A 1 226 ? -25.202 5.594 9.143 1.00 91.44 226 ALA A N 1
ATOM 1635 C CA . ALA A 1 226 ? -25.832 6.100 7.925 1.00 91.44 226 ALA A CA 1
ATOM 1636 C C . ALA A 1 226 ? -26.270 7.575 8.028 1.00 91.44 226 ALA A C 1
ATOM 1638 O O . ALA A 1 226 ? -26.446 8.222 7.000 1.00 91.44 226 ALA A O 1
ATOM 1639 N N . TYR A 1 227 ? -26.417 8.123 9.241 1.00 94.00 227 TYR A N 1
ATOM 1640 C CA . TYR A 1 227 ? -26.747 9.539 9.451 1.00 94.00 227 TYR A CA 1
ATOM 1641 C C . TYR A 1 227 ? -25.551 10.476 9.252 1.00 94.00 227 TYR A C 1
ATOM 1643 O O . TYR A 1 227 ? -25.724 11.693 9.244 1.00 94.00 227 TYR A O 1
ATOM 1651 N N . PHE A 1 228 ? -24.348 9.929 9.078 1.00 93.88 228 PHE A N 1
ATOM 1652 C CA . PHE A 1 228 ? -23.140 10.699 8.828 1.00 93.88 228 PHE A CA 1
ATOM 1653 C C . PHE A 1 228 ? -22.776 10.663 7.339 1.00 93.88 228 PHE A C 1
ATOM 1655 O O . PHE A 1 228 ? -22.969 9.636 6.665 1.00 93.88 228 PHE A O 1
ATOM 1662 N N . PRO A 1 229 ? -22.240 11.775 6.806 1.00 92.38 229 PRO A N 1
ATOM 1663 C CA . PRO A 1 229 ? -21.857 11.848 5.406 1.00 92.38 229 PRO A CA 1
ATOM 1664 C C . PRO A 1 229 ? -20.733 10.851 5.088 1.00 92.38 229 PRO A C 1
ATOM 1666 O O . PRO A 1 229 ? -19.836 10.603 5.898 1.00 92.38 229 PRO A O 1
ATOM 1669 N N . GLY A 1 230 ? -20.811 10.266 3.894 1.00 90.75 230 GLY A N 1
ATOM 1670 C CA . GLY A 1 230 ? -19.731 9.475 3.308 1.00 90.75 230 GLY A CA 1
ATOM 1671 C C . GLY A 1 230 ? -18.824 10.346 2.442 1.00 90.75 230 GLY A C 1
ATOM 1672 O O . GLY A 1 230 ? -18.753 11.563 2.617 1.00 90.75 230 GLY A O 1
ATOM 1673 N N . ILE A 1 231 ? -18.157 9.718 1.478 1.00 89.69 231 ILE A N 1
ATOM 1674 C CA . ILE A 1 231 ? -17.501 10.447 0.388 1.00 89.69 231 ILE A CA 1
ATOM 1675 C C . ILE A 1 231 ? -18.542 11.111 -0.523 1.00 89.69 231 ILE A C 1
ATOM 1677 O O . ILE A 1 231 ? -19.684 10.662 -0.601 1.00 89.69 231 ILE A O 1
ATOM 1681 N N . ASN A 1 232 ? -18.127 12.170 -1.214 1.00 84.00 232 ASN A N 1
ATOM 1682 C CA . ASN A 1 232 ? -18.892 12.792 -2.288 1.00 84.00 232 ASN A CA 1
ATOM 1683 C C . ASN A 1 232 ? -18.084 12.668 -3.580 1.00 84.00 232 ASN A C 1
ATOM 1685 O O . ASN A 1 232 ? -16.937 13.123 -3.626 1.00 84.00 232 ASN A O 1
ATOM 1689 N N . ILE A 1 233 ? -18.665 12.045 -4.601 1.00 79.56 233 ILE A N 1
ATOM 1690 C CA . ILE A 1 233 ? -18.053 11.926 -5.921 1.00 79.56 233 ILE A CA 1
ATOM 1691 C C . ILE A 1 233 ? -18.638 13.032 -6.798 1.00 79.56 233 ILE A C 1
ATOM 1693 O O . ILE A 1 233 ? -19.852 13.121 -6.984 1.00 79.56 233 ILE A O 1
ATOM 1697 N N . VAL A 1 234 ? -17.779 13.895 -7.340 1.00 71.69 234 VAL A N 1
ATOM 1698 C CA . VAL A 1 234 ? -18.225 14.899 -8.310 1.00 71.69 234 VAL A CA 1
ATOM 1699 C C . VAL A 1 234 ? -18.587 14.219 -9.639 1.00 71.69 234 VAL A C 1
ATOM 1701 O O . VAL A 1 234 ? -17.912 13.268 -10.033 1.00 71.69 234 VAL A O 1
ATOM 1704 N N . PRO A 1 235 ? -19.620 14.690 -10.365 1.00 61.88 235 PRO A N 1
ATOM 1705 C CA . PRO A 1 235 ? -20.044 14.080 -11.631 1.00 61.88 235 PRO A CA 1
ATOM 1706 C C . PRO A 1 235 ? -18.954 14.036 -12.714 1.00 61.88 235 PRO A C 1
ATOM 1708 O O . PRO A 1 235 ? -19.048 13.240 -13.646 1.00 61.88 235 PRO A O 1
ATOM 1711 N N . THR A 1 236 ? -17.934 14.889 -12.602 1.00 57.38 236 THR A N 1
ATOM 1712 C CA . THR A 1 236 ? -16.790 14.981 -13.515 1.00 57.38 236 THR A CA 1
ATOM 1713 C C . THR A 1 236 ? -15.535 15.380 -12.739 1.00 57.38 236 THR A C 1
ATOM 1715 O O . THR A 1 236 ? -15.605 16.314 -11.939 1.00 57.38 236 THR A O 1
ATOM 1718 N N . ASN A 1 237 ? -14.416 14.693 -13.002 1.00 52.91 237 ASN A N 1
ATOM 1719 C CA . ASN A 1 237 ? -13.068 15.095 -12.574 1.00 52.91 237 ASN A CA 1
ATOM 1720 C C . ASN A 1 237 ? -12.470 16.122 -13.537 1.00 52.91 237 ASN A C 1
ATOM 1722 O O . ASN A 1 237 ? -12.701 15.962 -14.758 1.00 52.91 237 ASN A O 1
#

pLDDT: mean 94.24, std 5.65, range [52.91, 98.69]

Radius of gyration: 24.55 Å; chains: 1; bounding box: 60×32×68 Å

Secondary structure (DSSP, 8-state):
-HHHHHHHHHHTT-TTSS-PPPSSSPPPPEEE-TTSPP-HHHHHHHHHHHHHHHHHHHHHHHHTTEEE--TT-EE-GGGGGTTTSBPTT--HHHHHTT--BBTTTBPBPGGGEE-HHHHHHHHHHHHHHHHHHHHHHHHHHHHHTS-S-----HHHHHHHHHH-EE-TTS-EEBSPPP-SHHHHTTB-B-TTSSSB-HHHHHHHHHHHHHHHHHHH---PPPP-GGGS------S--

Foldseek 3Di:
DQVLLQVLCVVVPRHQQGHDDDPPDDFFFKAQDPPAAFCLVSQQVSCCVPQNNPVSNLVSVFPRRIGGDDPQKDFAPVCVVQAQDFAPSQDPSCVVVVQGGDRPRTHHYPVGMQHNVNVVVVVVVVVVVVVVVVVVQVVVCVVVVARPDFDQPVVVVLVCQCVWDQDPVRQIAHLDDDDPPVCQLRYQCEPSSPHGAQLVVLVVVQSVVVRCCVRVVDDDDRDDSSVGDTYDDDPPD